Protein AF-A0AAW0TEX8-F1 (afdb_monomer)

Mean predicted aligned error: 16.88 Å

Sequence (247 aa):
MMRPDQGASFTVLRMFYIQAIRSIIQYAAPCITIAKDTNIAGLEVIQNKALRLILWTPPWTRAYPANGPSSSYVHNPPPWQEVALSTIIHKLSDAKHRLSPEALRQEATEALKAAPRQDACEFFTDGSVDMRNGKAAAAFVSNTGATRYRLQDGASILQAELVAIEGALLRGHTPAVIHTDSLAALQTLQQKQVRDNVGLVTSIWVTAQEMERREASQSASGYPATSTSAGTKRQTKKQNMHSGSLK

pLDDT: mean 71.51, std 19.72, range [27.08, 97.12]

Foldseek 3Di:
DDDPPPDDDLVRLVVCCVPPVVVVCLVCVLVLLVDDPVVVVVSVVVNVVSVCVSVVPDPPPDPDDPPDDDPPDDPPPPLPPFDADDDDDQDQPDDPVPDDPVSVVVSVVVVVVPDDDDPAWEKEWAKDADPVFQWIKIKMATPVGIDIDTDDRNDDSLRNRLVRLLVCLVPTAPPYDYDYPPPVNVVQLNDPRHDPPSVSSSSSRVSVSVRVVVVVVVVVPDDDPPDPPPDDDDDDDDD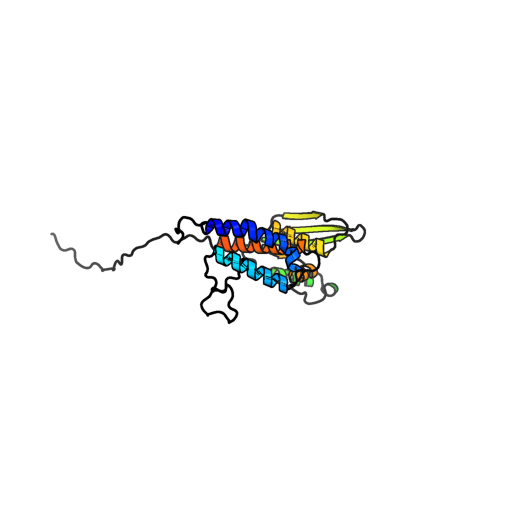DDDDDDDD

Solvent-accessible surface area (backbone atoms only — not comparable to full-atom values): 15443 Å² total; per-residue (Å²): 135,81,64,88,86,77,58,82,49,58,68,55,41,49,48,48,40,55,65,57,52,45,44,50,51,61,72,40,40,72,57,56,64,73,48,56,70,72,57,50,54,54,49,50,55,52,50,52,52,52,50,26,66,48,68,69,48,58,93,83,62,59,96,67,63,97,74,67,83,65,96,82,67,80,84,70,73,57,98,80,60,81,71,75,79,88,77,86,85,79,75,70,97,60,61,76,90,77,47,52,75,66,55,49,51,48,54,51,51,52,50,62,65,69,50,89,64,90,84,39,47,55,31,44,37,46,42,44,55,42,84,90,77,28,48,20,30,20,25,30,38,38,94,90,50,73,51,78,44,81,52,61,71,67,47,51,51,62,53,19,35,45,50,8,51,38,52,42,59,74,72,53,56,72,52,65,42,79,44,68,86,53,62,66,43,55,53,54,75,67,46,95,65,59,88,67,64,40,67,61,56,49,50,39,51,52,53,53,46,52,40,54,51,51,48,52,50,60,67,64,65,63,75,82,86,84,66,90,70,78,82,77,92,75,81,88,76,84,89,84,85,82,93,79,91,89,133

Organism: Scylla paramamosain (NCBI:txid85552)

Nearest PDB structures (foldseek):
  3qin-assembly1_A  TM=8.869E-01  e=9.360E-07  HIV-1 M:B_HXB2R
  3kle-assembly3_I  TM=8.648E-01  e=9.937E-07  Human immunodeficiency virus type 1 BH10
  6bsg-assembly1_A  TM=8.251E-01  e=6.153E-07  Human immunodeficiency virus 1
  6oun-assembly1_A  TM=8.765E-01  e=5.011E-06  Human immunodeficiency virus type 1 BH10
  6bsh-assembly1_A  TM=8.212E-01  e=2.040E-06  Human immunodeficiency virus type 1 (BRU ISOLATE)

InterPro domains:
  IPR002156 Ribonuclease H domain [PF00075] (120-191)
  IPR012337 Ribonuclease H-like superfamily [SSF53098] (115-193)
  IPR036397 Ribonuclease H superfamily [G3DSA:3.30.420.10] (111-239)

Secondary structure (DSSP, 8-state):
---GGGSPPHHHHHHHIIIIIIHHHHHTHHHHTTS-HHHHHHHHHHHHHHHHHHHT--TT--SS-SS---TT---PPPTTSPPP--------SS-TTTS-HHHHHHHHHHHHHHS--TT-EEEEEEEEEETTTTEEEEEEEETTEEEEEEPPTT--HHHHHHHHHHHHHHH--SSEEEE---HHHHHHHH-SS--SSHHHHHHHHHHHHHHHHHHHHHHH---------------------------

Radius of gyration: 27.9 Å; Cα contacts (8 Å, |Δi|>4): 209; chains: 1; bounding box: 68×38×111 Å

Structure (mmCIF, N/CA/C/O backbone):
data_AF-A0AAW0TEX8-F1
#
_entry.id   AF-A0AAW0TEX8-F1
#
loop_
_atom_site.group_PDB
_atom_site.id
_atom_site.type_symbol
_atom_site.label_atom_id
_atom_site.label_alt_id
_atom_site.label_comp_id
_a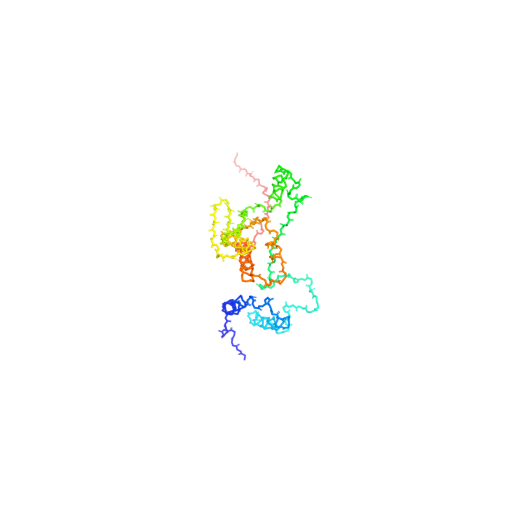tom_site.label_asym_id
_atom_site.label_entity_id
_atom_site.label_seq_id
_atom_site.pdbx_PDB_ins_code
_atom_site.Cartn_x
_atom_site.Cartn_y
_atom_site.Cartn_z
_atom_site.occupancy
_atom_site.B_iso_or_equiv
_atom_site.auth_seq_id
_atom_site.auth_comp_id
_atom_site.auth_asym_id
_atom_site.auth_atom_id
_atom_site.pdbx_PDB_model_num
ATOM 1 N N . MET A 1 1 ? -41.273 1.253 32.480 1.00 39.22 1 MET A N 1
ATOM 2 C CA . MET A 1 1 ? -39.920 1.639 32.934 1.00 39.22 1 MET A CA 1
ATOM 3 C C . MET A 1 1 ? -39.117 0.343 33.049 1.00 39.22 1 MET A C 1
ATOM 5 O O . MET A 1 1 ? -39.461 -0.474 33.891 1.00 39.22 1 MET A O 1
ATOM 9 N N . MET A 1 2 ? -38.204 0.059 32.109 1.00 38.66 2 MET A N 1
ATOM 10 C CA . MET A 1 2 ? -37.411 -1.188 32.106 1.00 38.66 2 MET A CA 1
ATOM 11 C C . MET A 1 2 ? -36.377 -1.159 33.237 1.00 38.66 2 MET A C 1
ATOM 13 O O . MET A 1 2 ? -35.818 -0.100 33.521 1.00 38.66 2 MET A O 1
ATOM 17 N N . ARG A 1 3 ? -36.138 -2.308 33.882 1.00 43.16 3 ARG A N 1
ATOM 18 C CA . ARG A 1 3 ? -35.105 -2.441 34.919 1.00 43.16 3 ARG A CA 1
ATOM 19 C C . ARG A 1 3 ? -33.713 -2.247 34.283 1.00 43.16 3 ARG A C 1
ATOM 21 O O . ARG A 1 3 ? -33.487 -2.826 33.217 1.00 43.16 3 ARG A O 1
ATOM 28 N N . PRO A 1 4 ? -32.796 -1.469 34.892 1.00 53.91 4 PRO A N 1
ATOM 29 C CA . PRO A 1 4 ? -31.435 -1.225 34.377 1.00 53.91 4 PRO A CA 1
ATOM 30 C C . PRO A 1 4 ? -30.623 -2.500 34.083 1.00 53.91 4 PRO A C 1
ATOM 32 O O . PRO A 1 4 ? -29.678 -2.490 33.303 1.00 53.91 4 PRO A O 1
ATOM 35 N N . ASP A 1 5 ? -31.025 -3.600 34.701 1.00 55.28 5 ASP A N 1
ATOM 36 C CA . ASP A 1 5 ? -30.375 -4.904 34.752 1.00 55.28 5 ASP A CA 1
ATOM 37 C C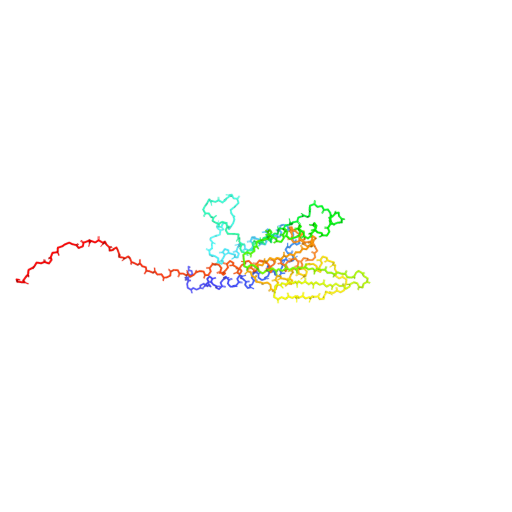 . ASP A 1 5 ? -30.892 -5.896 33.684 1.00 55.28 5 ASP A C 1
ATOM 39 O O . ASP A 1 5 ? -30.403 -7.019 33.597 1.00 55.28 5 ASP A O 1
ATOM 43 N N . GLN A 1 6 ? -31.837 -5.485 32.826 1.00 56.91 6 GLN A N 1
ATOM 44 C CA . GLN A 1 6 ? -32.386 -6.318 31.736 1.00 56.91 6 GLN A CA 1
ATOM 45 C C . GLN A 1 6 ? -31.912 -5.916 30.325 1.00 56.91 6 GLN A C 1
ATOM 47 O O . GLN A 1 6 ? -32.391 -6.465 29.332 1.00 56.91 6 GLN A O 1
ATOM 52 N N . GLY A 1 7 ? -30.981 -4.965 30.211 1.00 65.56 7 GLY A N 1
ATOM 53 C CA . GLY A 1 7 ? -30.422 -4.515 28.933 1.00 65.56 7 GLY A CA 1
ATOM 54 C C . GLY A 1 7 ? -29.112 -5.213 28.560 1.00 65.56 7 GLY A C 1
ATOM 55 O O . GLY A 1 7 ? -28.340 -5.624 29.425 1.00 65.56 7 GLY A O 1
ATOM 56 N N . ALA A 1 8 ? -28.821 -5.300 27.259 1.00 71.81 8 ALA A N 1
ATOM 57 C CA . ALA A 1 8 ? -27.489 -5.680 26.795 1.00 71.81 8 ALA A CA 1
ATOM 58 C C . ALA A 1 8 ? -26.456 -4.676 27.330 1.00 71.81 8 ALA A C 1
ATOM 60 O O . ALA A 1 8 ? -26.620 -3.463 27.172 1.00 71.81 8 ALA A O 1
ATOM 61 N N . SER A 1 9 ? -25.394 -5.177 27.967 1.00 76.38 9 SER A N 1
ATOM 62 C CA . SER A 1 9 ? -24.336 -4.316 28.494 1.00 76.38 9 SER A CA 1
ATOM 63 C C . SER A 1 9 ? -23.652 -3.542 27.365 1.00 76.38 9 SER A C 1
ATOM 65 O O . SER A 1 9 ? -23.627 -3.981 26.210 1.00 76.38 9 SER A O 1
ATOM 67 N N . PHE A 1 10 ? -23.042 -2.404 27.702 1.00 71.50 10 PHE A N 1
ATOM 68 C CA . PHE A 1 10 ? -22.240 -1.619 26.760 1.00 71.50 10 PHE A CA 1
ATOM 69 C C . PHE A 1 10 ? -21.229 -2.489 25.996 1.00 71.50 10 PHE A C 1
ATOM 71 O O . PHE A 1 10 ? -21.081 -2.361 24.783 1.00 71.50 10 PHE A O 1
ATOM 78 N N . THR A 1 11 ? -20.585 -3.429 26.693 1.00 68.38 11 THR A N 1
ATOM 79 C CA . THR A 1 11 ? -19.638 -4.385 26.110 1.00 68.38 11 THR A CA 1
ATOM 80 C C . THR A 1 11 ? -20.285 -5.242 25.024 1.00 68.38 11 THR A C 1
ATOM 82 O O . THR A 1 11 ? -19.710 -5.390 23.948 1.00 68.38 11 THR A O 1
ATOM 85 N N . VAL A 1 12 ? -21.493 -5.761 25.265 1.00 75.25 12 VAL A N 1
ATOM 86 C CA . VAL A 1 12 ? -22.230 -6.590 24.298 1.00 75.25 12 VAL A CA 1
ATOM 87 C C . VAL A 1 12 ? -22.673 -5.763 23.092 1.00 75.25 12 VAL A C 1
ATOM 89 O O . VAL A 1 12 ? -22.480 -6.188 21.955 1.00 75.25 12 VAL A O 1
ATOM 92 N N . LEU A 1 13 ? -23.195 -4.554 23.313 1.00 71.81 13 LEU A N 1
ATOM 93 C CA . LEU A 1 13 ? -23.613 -3.652 22.234 1.00 71.81 13 LEU A CA 1
ATOM 94 C C . LEU A 1 13 ? -22.428 -3.202 21.369 1.00 71.81 13 LEU A C 1
ATOM 96 O O . LEU A 1 13 ? -22.512 -3.201 20.141 1.00 71.81 13 LEU A O 1
ATOM 100 N N . ARG A 1 14 ? -21.294 -2.877 21.997 1.00 71.50 14 ARG A N 1
ATOM 101 C CA . ARG A 1 14 ? -20.048 -2.534 21.304 1.00 71.50 14 ARG A CA 1
ATOM 102 C C . ARG A 1 14 ? -19.508 -3.721 20.510 1.00 71.50 14 ARG A C 1
ATOM 104 O O . ARG A 1 14 ? -19.092 -3.538 19.369 1.00 71.50 14 ARG A O 1
ATOM 111 N N . MET A 1 15 ? -19.536 -4.924 21.084 1.00 73.88 15 MET A N 1
ATOM 112 C CA . MET A 1 15 ? -19.134 -6.145 20.385 1.00 73.88 15 MET A CA 1
ATOM 113 C C . MET A 1 15 ? -20.018 -6.380 19.158 1.00 73.88 15 MET A C 1
ATOM 115 O O . MET A 1 15 ? -19.494 -6.590 18.069 1.00 73.88 15 MET A O 1
ATOM 119 N N . PHE A 1 16 ? -21.339 -6.263 19.306 1.00 75.75 16 PHE A N 1
ATOM 120 C CA . PHE A 1 16 ? -22.283 -6.431 18.204 1.00 75.75 16 PHE A CA 1
ATOM 121 C C . PHE A 1 16 ? -22.063 -5.397 17.093 1.00 75.75 16 PHE A C 1
ATOM 123 O O . PHE A 1 16 ? -22.054 -5.740 15.916 1.00 75.75 16 PHE A O 1
ATOM 130 N N . TYR A 1 17 ? -21.800 -4.139 17.444 1.00 76.06 17 TYR A N 1
ATOM 131 C CA . TYR A 1 17 ? -21.475 -3.108 16.460 1.00 76.06 17 TYR A CA 1
ATOM 132 C C . TYR A 1 17 ? -20.209 -3.418 15.672 1.00 76.06 17 TYR A C 1
ATOM 134 O O . TYR A 1 17 ? -20.214 -3.337 14.447 1.00 76.06 17 TYR A O 1
ATOM 142 N N . ILE A 1 18 ? -19.128 -3.781 16.367 1.00 69.31 18 ILE A N 1
ATOM 143 C CA . ILE A 1 18 ? -17.850 -4.092 15.724 1.00 69.31 18 ILE A CA 1
ATOM 144 C C . ILE A 1 18 ? -17.992 -5.335 14.836 1.00 69.31 18 ILE A C 1
ATOM 146 O O . ILE A 1 18 ? -17.487 -5.342 13.719 1.00 69.31 18 ILE A O 1
ATOM 150 N N . GLN A 1 19 ? -18.701 -6.362 15.304 1.00 75.38 19 GLN A N 1
ATOM 151 C CA . GLN A 1 19 ? -18.777 -7.645 14.606 1.00 75.38 19 GLN A CA 1
ATOM 152 C C . GLN A 1 19 ? -19.823 -7.690 13.493 1.00 75.38 19 GLN A C 1
ATOM 154 O O . GLN A 1 19 ? -19.593 -8.360 12.493 1.00 75.38 19 GLN A O 1
ATOM 159 N N . ALA A 1 20 ? -20.958 -7.004 13.634 1.00 76.25 20 ALA A N 1
ATOM 160 C CA . ALA A 1 20 ? -22.058 -7.086 12.673 1.00 76.25 20 ALA A CA 1
ATOM 161 C C . ALA A 1 20 ? -22.165 -5.841 11.791 1.00 76.25 20 ALA A C 1
ATOM 163 O O . ALA A 1 20 ? -22.341 -5.952 10.587 1.00 76.25 20 ALA A O 1
ATOM 164 N N . ILE A 1 21 ? -22.066 -4.641 12.366 1.00 74.19 21 ILE A N 1
ATOM 165 C CA . ILE A 1 21 ? -22.317 -3.403 11.614 1.00 74.19 21 ILE A CA 1
ATOM 166 C C . ILE A 1 21 ? -21.036 -2.940 10.920 1.00 74.19 21 ILE A C 1
ATOM 168 O O . ILE A 1 21 ? -21.026 -2.693 9.716 1.00 74.19 21 ILE A O 1
ATOM 172 N N . ARG A 1 22 ? -19.930 -2.865 11.664 1.00 74.00 22 ARG A N 1
ATOM 173 C CA . ARG A 1 22 ? -18.639 -2.417 11.140 1.00 74.00 22 ARG A CA 1
ATOM 174 C C . ARG A 1 22 ? -18.071 -3.387 10.107 1.00 74.00 22 ARG A C 1
ATOM 176 O O . ARG A 1 22 ? -17.558 -2.915 9.100 1.00 74.00 22 ARG A O 1
ATOM 183 N N . SER A 1 23 ? -18.190 -4.696 10.320 1.00 74.31 23 SER A N 1
ATOM 184 C CA . SER A 1 23 ? -17.736 -5.703 9.352 1.00 74.31 23 SER A CA 1
ATOM 185 C C . SER A 1 23 ? -18.461 -5.575 8.009 1.00 74.31 23 SER A C 1
ATOM 187 O O . SER A 1 23 ? -17.813 -5.624 6.970 1.00 74.31 23 SER A O 1
ATOM 189 N N . ILE A 1 24 ? -19.774 -5.311 8.015 1.00 77.94 24 ILE A N 1
ATOM 190 C CA . ILE A 1 24 ? -20.562 -5.062 6.798 1.00 77.94 24 ILE A CA 1
ATOM 191 C C . ILE A 1 24 ? -20.110 -3.771 6.111 1.00 77.94 24 ILE A C 1
ATOM 193 O O . ILE A 1 24 ? -19.957 -3.752 4.894 1.00 77.94 24 ILE A O 1
ATOM 197 N N . ILE A 1 25 ? -19.862 -2.701 6.870 1.00 74.19 25 ILE A N 1
ATOM 198 C CA . ILE A 1 25 ? -19.369 -1.430 6.314 1.00 74.19 25 ILE A CA 1
ATOM 199 C C . ILE A 1 25 ? -17.976 -1.607 5.700 1.00 74.19 25 ILE A C 1
ATOM 201 O O . ILE A 1 25 ? -17.725 -1.109 4.610 1.00 74.19 25 ILE A O 1
ATOM 205 N N . GLN A 1 26 ? -17.086 -2.335 6.377 1.00 69.69 26 GLN A N 1
ATOM 206 C CA . GLN A 1 26 ? -15.741 -2.634 5.883 1.00 69.69 26 GLN A CA 1
ATOM 207 C C . GLN A 1 26 ? -15.784 -3.532 4.645 1.00 69.69 26 GLN A C 1
ATOM 209 O O . GLN A 1 26 ? -15.081 -3.263 3.677 1.00 69.69 26 GLN A O 1
ATOM 214 N N . TYR A 1 27 ? -16.654 -4.543 4.632 1.00 74.81 27 TYR A N 1
ATOM 215 C CA . TYR A 1 27 ? -16.894 -5.377 3.455 1.00 74.81 27 TYR A CA 1
ATOM 216 C C . TYR A 1 27 ? -17.428 -4.553 2.275 1.00 74.81 27 TYR A C 1
ATOM 218 O O . TYR A 1 27 ? -17.013 -4.744 1.136 1.00 74.81 27 TYR A O 1
ATOM 226 N N . ALA A 1 28 ? -18.310 -3.592 2.552 1.00 74.38 28 ALA A N 1
ATOM 227 C CA . ALA A 1 28 ? -18.881 -2.697 1.556 1.00 74.38 28 ALA A CA 1
ATOM 228 C C . ALA A 1 28 ? -17.975 -1.505 1.198 1.00 74.38 28 ALA A C 1
ATOM 230 O O . ALA A 1 28 ? -18.377 -0.692 0.366 1.00 74.38 28 ALA A O 1
ATOM 231 N N . ALA A 1 29 ? -16.776 -1.377 1.779 1.00 73.06 29 ALA A N 1
ATOM 232 C CA . ALA A 1 29 ? -15.899 -0.226 1.556 1.00 73.06 29 ALA A CA 1
ATOM 233 C C . ALA A 1 29 ? -15.625 0.052 0.060 1.00 73.06 29 ALA A C 1
ATOM 235 O O . ALA A 1 29 ? -15.809 1.199 -0.350 1.00 73.06 29 ALA A O 1
ATOM 236 N N . PRO A 1 30 ? -15.345 -0.953 -0.800 1.00 70.94 30 PRO A N 1
ATOM 237 C CA . PRO A 1 30 ? -15.174 -0.725 -2.240 1.00 70.94 30 PRO A CA 1
ATOM 238 C C . PRO A 1 30 ? -16.442 -0.235 -2.956 1.00 70.94 30 PRO A C 1
ATOM 240 O O . PRO A 1 30 ? -16.368 0.350 -4.032 1.00 70.94 30 PRO A O 1
ATOM 243 N N . CYS A 1 31 ? -17.625 -0.497 -2.395 1.00 71.38 31 CYS A N 1
ATOM 244 C CA . CYS A 1 31 ? -18.895 -0.002 -2.926 1.00 71.38 31 CYS A CA 1
ATOM 245 C C . CYS A 1 31 ? -19.205 1.415 -2.426 1.00 71.38 31 CYS A C 1
ATOM 247 O O . CYS A 1 31 ? -19.861 2.180 -3.129 1.00 71.38 31 CYS A O 1
ATOM 249 N N . ILE A 1 32 ? -18.735 1.777 -1.229 1.00 73.81 32 ILE A N 1
ATOM 250 C CA . ILE A 1 32 ? -18.880 3.125 -0.666 1.00 73.81 32 ILE A CA 1
ATOM 251 C C . ILE A 1 32 ? -18.044 4.127 -1.468 1.00 73.81 32 ILE A C 1
ATOM 253 O O . ILE A 1 32 ? -18.522 5.227 -1.732 1.00 73.81 32 ILE A O 1
ATOM 257 N N . THR A 1 33 ? -16.852 3.742 -1.933 1.00 62.62 33 THR A N 1
ATOM 258 C CA . THR A 1 33 ? -15.979 4.625 -2.732 1.00 62.62 33 THR A CA 1
ATOM 259 C C . THR A 1 33 ? -16.582 5.030 -4.079 1.00 62.62 33 THR A C 1
ATOM 261 O O . THR A 1 33 ? -16.238 6.085 -4.608 1.00 62.62 33 THR A O 1
ATOM 264 N N . ILE A 1 34 ? -17.495 4.224 -4.629 1.00 72.06 34 ILE A N 1
ATOM 265 C CA . ILE A 1 34 ? -18.221 4.512 -5.877 1.00 72.06 34 ILE A CA 1
ATOM 266 C C . ILE A 1 34 ? -19.653 5.015 -5.634 1.00 72.06 34 ILE A C 1
ATOM 268 O O . ILE A 1 34 ? -20.390 5.287 -6.585 1.00 72.06 34 ILE A O 1
ATOM 272 N N . ALA A 1 35 ? -20.082 5.108 -4.373 1.00 74.81 35 ALA A N 1
ATOM 273 C CA . ALA A 1 35 ? -21.431 5.524 -4.030 1.00 74.81 35 ALA A CA 1
ATOM 274 C C . ALA A 1 35 ? -21.620 7.031 -4.254 1.00 74.81 35 ALA A C 1
ATOM 276 O O . ALA A 1 35 ? -20.716 7.838 -4.062 1.00 74.81 35 ALA A O 1
ATOM 277 N N . LYS A 1 36 ? -22.842 7.426 -4.628 1.00 79.62 36 LYS A N 1
ATOM 278 C CA . LYS A 1 36 ? -23.228 8.841 -4.696 1.00 79.62 36 LYS A CA 1
ATOM 279 C C . LYS A 1 36 ? -23.250 9.451 -3.293 1.00 79.62 36 LYS A C 1
ATOM 281 O O . LYS A 1 36 ? -23.708 8.795 -2.357 1.00 79.62 36 LYS A O 1
ATOM 286 N N . ASP A 1 37 ? -22.899 10.730 -3.182 1.00 72.69 37 ASP A N 1
ATOM 287 C CA . ASP A 1 37 ? -22.870 11.474 -1.911 1.00 72.69 37 ASP A CA 1
ATOM 288 C C . ASP A 1 37 ? -24.187 11.378 -1.121 1.00 72.69 37 ASP A C 1
ATOM 290 O O . ASP A 1 37 ? -24.186 11.283 0.104 1.00 72.69 37 ASP A O 1
ATOM 294 N N . THR A 1 38 ? -25.329 11.313 -1.813 1.00 74.69 38 THR A N 1
ATOM 295 C CA . THR A 1 38 ? -26.650 11.129 -1.188 1.00 74.69 38 THR A CA 1
ATOM 296 C C . THR A 1 38 ? -26.774 9.802 -0.439 1.00 74.69 38 THR A C 1
ATOM 298 O O . THR A 1 38 ? -27.387 9.742 0.626 1.00 74.69 38 THR A O 1
ATOM 301 N N . ASN A 1 39 ? -26.185 8.733 -0.976 1.00 74.62 39 ASN A N 1
ATOM 302 C CA . ASN A 1 39 ? -26.205 7.412 -0.354 1.00 74.62 39 ASN A CA 1
ATOM 303 C C . ASN A 1 39 ? -25.234 7.358 0.827 1.00 74.62 39 ASN A C 1
ATOM 305 O O . ASN A 1 39 ? -25.564 6.759 1.848 1.00 74.62 39 ASN A O 1
ATOM 309 N N . ILE A 1 40 ? -24.083 8.027 0.712 1.00 72.88 40 ILE A N 1
ATOM 310 C CA . ILE A 1 40 ? -23.107 8.165 1.801 1.00 72.88 40 ILE A CA 1
ATOM 311 C C . ILE A 1 40 ? -23.740 8.916 2.980 1.00 72.88 40 ILE A C 1
ATOM 313 O O . ILE A 1 40 ? -23.697 8.426 4.107 1.00 72.88 40 ILE A O 1
ATOM 317 N N . ALA A 1 41 ? -24.425 10.032 2.717 1.00 71.50 41 ALA A N 1
ATOM 318 C CA . ALA A 1 41 ? -25.144 10.788 3.742 1.00 71.50 41 ALA A CA 1
ATOM 319 C C . ALA A 1 41 ? -26.236 9.946 4.431 1.00 71.50 41 ALA A C 1
ATOM 321 O O . ALA A 1 41 ? -26.392 9.988 5.652 1.00 71.50 41 ALA A O 1
ATOM 322 N N . GLY A 1 42 ? -26.974 9.131 3.669 1.00 75.00 42 GLY A N 1
ATOM 323 C CA . GLY A 1 42 ? -27.946 8.189 4.232 1.00 75.00 42 GLY A CA 1
ATOM 324 C C . GLY A 1 42 ? -27.296 7.133 5.133 1.00 75.00 42 GLY A C 1
ATOM 325 O O . GLY A 1 42 ? -27.797 6.847 6.225 1.00 75.00 42 GLY A O 1
ATOM 326 N N . LEU A 1 43 ? -26.151 6.593 4.709 1.00 77.38 43 LEU A N 1
ATOM 327 C CA . LEU A 1 43 ? -25.375 5.621 5.477 1.00 77.38 43 LEU A CA 1
ATOM 328 C C . LEU A 1 43 ? -24.877 6.225 6.798 1.00 77.38 43 LEU A C 1
ATOM 330 O O . LEU A 1 43 ? -24.992 5.595 7.849 1.00 77.38 43 LEU A O 1
ATOM 334 N N . GLU A 1 44 ? -24.394 7.465 6.761 1.00 76.06 44 GLU A N 1
ATOM 335 C CA . GLU A 1 44 ? -23.917 8.203 7.929 1.00 76.06 44 GLU A CA 1
ATOM 336 C C . GLU A 1 44 ? -25.032 8.426 8.963 1.00 76.06 44 GLU A C 1
ATOM 338 O O . GLU A 1 44 ? -24.816 8.259 10.167 1.00 76.06 44 GLU A O 1
ATOM 343 N N . VAL A 1 45 ? -26.256 8.741 8.523 1.00 76.81 45 VAL A N 1
ATOM 344 C CA . VAL A 1 45 ? -27.418 8.867 9.420 1.00 76.81 45 VAL A CA 1
ATOM 345 C C . VAL A 1 45 ? -27.705 7.545 10.139 1.00 76.81 45 VAL A C 1
ATOM 347 O O . VAL A 1 45 ? -27.939 7.536 11.352 1.00 76.81 45 VAL A O 1
ATOM 350 N N . ILE A 1 46 ? -27.660 6.424 9.416 1.00 78.62 46 ILE A N 1
ATOM 351 C CA . ILE A 1 46 ? -27.906 5.088 9.975 1.00 78.62 46 ILE A CA 1
ATOM 352 C C . ILE A 1 46 ? -26.795 4.700 10.959 1.00 78.62 46 ILE A C 1
ATOM 354 O O . ILE A 1 46 ? -27.092 4.256 12.072 1.00 78.62 46 ILE A O 1
ATOM 358 N N . GLN A 1 47 ? -25.530 4.919 10.593 1.00 75.50 47 GLN A N 1
ATOM 359 C CA . GLN A 1 47 ? -24.376 4.646 11.453 1.00 75.50 47 GLN A CA 1
ATOM 360 C C . GLN A 1 47 ? -24.422 5.473 12.736 1.00 75.50 47 GLN A C 1
ATOM 362 O O . GLN A 1 47 ? -24.300 4.920 13.826 1.00 75.50 47 GLN A O 1
ATOM 367 N N . ASN A 1 48 ? -24.683 6.777 12.630 1.00 73.25 48 ASN A N 1
ATOM 368 C CA . ASN A 1 48 ? -24.808 7.655 13.789 1.00 73.25 48 ASN A CA 1
ATOM 369 C C . ASN A 1 48 ? -25.962 7.232 14.701 1.00 73.25 48 ASN A C 1
ATOM 371 O O . ASN A 1 48 ? -25.833 7.291 15.923 1.00 73.25 48 ASN A O 1
ATOM 375 N N . LYS A 1 49 ? -27.082 6.766 14.138 1.00 77.81 49 LYS A N 1
ATOM 376 C CA . LYS A 1 49 ? -28.195 6.230 14.929 1.00 77.81 49 LYS A CA 1
ATOM 377 C C . LYS A 1 49 ? -27.789 4.963 15.685 1.00 77.81 49 LYS A C 1
ATOM 379 O O . LYS A 1 49 ? -28.079 4.859 16.875 1.00 77.81 49 LYS A O 1
ATOM 384 N N . ALA A 1 50 ? -27.091 4.036 15.028 1.00 74.25 50 ALA A N 1
ATOM 385 C CA . ALA A 1 50 ? -26.570 2.832 15.671 1.00 74.25 50 ALA A CA 1
ATOM 386 C C . ALA A 1 50 ? -25.567 3.177 16.782 1.00 74.25 50 ALA A C 1
ATOM 388 O O . ALA A 1 50 ? -25.686 2.675 17.898 1.00 74.25 50 ALA A O 1
ATOM 389 N N . LEU A 1 51 ? -24.637 4.097 16.514 1.00 70.94 51 LEU A N 1
ATOM 390 C CA . LEU A 1 51 ? -23.638 4.532 17.486 1.00 70.94 51 LEU A CA 1
ATOM 391 C C . LEU A 1 51 ? -24.277 5.156 18.727 1.00 70.94 51 LEU A C 1
ATOM 393 O O . LEU A 1 51 ? -23.857 4.872 19.846 1.00 70.94 51 LEU A O 1
ATOM 397 N N . ARG A 1 52 ? -25.325 5.966 18.540 1.00 73.12 52 ARG A N 1
ATOM 398 C CA . ARG A 1 52 ? -26.057 6.572 19.657 1.00 73.12 52 ARG A CA 1
ATOM 399 C C . ARG A 1 52 ? -26.727 5.538 20.543 1.00 73.12 52 ARG A C 1
ATOM 401 O O . ARG A 1 52 ? -26.648 5.653 21.761 1.00 73.12 52 ARG A O 1
ATOM 408 N N . LEU A 1 53 ? -27.324 4.509 19.942 1.00 72.62 53 LEU A N 1
ATOM 409 C CA . LEU A 1 53 ? -27.912 3.396 20.689 1.00 72.62 53 LEU A CA 1
ATOM 410 C C . LEU A 1 53 ? -26.862 2.668 21.537 1.00 72.62 53 LEU A C 1
ATOM 412 O O . LEU A 1 53 ? -27.130 2.328 22.683 1.00 72.62 53 LEU A O 1
ATOM 416 N N . ILE A 1 54 ? -25.653 2.474 21.007 1.00 69.06 54 I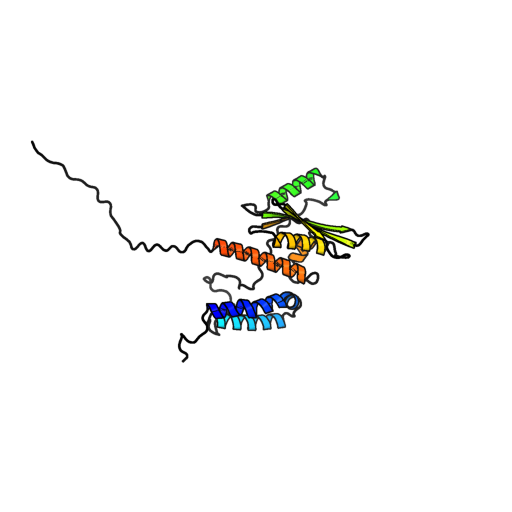LE A N 1
ATOM 417 C CA . ILE A 1 54 ? -24.567 1.787 21.722 1.00 69.06 54 ILE A CA 1
ATOM 418 C C . ILE A 1 54 ? -24.005 2.648 22.849 1.00 69.06 54 ILE A C 1
ATOM 420 O O . ILE A 1 54 ? -23.761 2.147 23.942 1.00 69.06 54 ILE A O 1
ATOM 424 N N . LEU A 1 55 ? -23.806 3.941 22.590 1.00 72.25 55 LEU A N 1
ATOM 425 C CA . LEU A 1 55 ? -23.283 4.897 23.567 1.00 72.25 55 LEU A CA 1
ATOM 426 C C . LEU A 1 55 ? -24.348 5.379 24.562 1.00 72.25 55 LEU A C 1
ATOM 428 O O . LEU A 1 55 ? -24.029 6.193 25.425 1.00 72.25 55 LEU A O 1
ATOM 432 N N . TRP A 1 56 ? -25.603 4.937 24.417 1.00 70.56 56 TRP A N 1
ATOM 433 C CA . TRP A 1 56 ? -26.751 5.456 25.166 1.00 70.56 56 TRP A CA 1
ATOM 434 C C . TRP A 1 56 ? -26.859 6.989 25.097 1.00 70.56 56 TRP A C 1
ATOM 436 O O . TRP A 1 56 ? -27.336 7.644 26.025 1.00 70.56 56 TRP A O 1
ATOM 446 N N . THR A 1 57 ? -26.406 7.586 23.992 1.00 72.31 57 THR A N 1
ATOM 447 C CA . THR A 1 57 ? -26.446 9.038 23.839 1.00 72.31 57 THR A CA 1
ATOM 448 C C . THR A 1 57 ? -27.838 9.483 23.395 1.00 72.31 57 THR A C 1
ATOM 450 O O . THR A 1 57 ? -28.447 8.854 22.521 1.00 72.31 57 THR A O 1
ATOM 453 N N . PRO A 1 58 ? -28.376 10.562 23.991 1.00 70.94 58 PRO A N 1
ATOM 454 C CA . PRO A 1 58 ? -29.702 11.043 23.651 1.00 70.94 58 PRO A CA 1
ATOM 455 C C . PRO A 1 58 ? -29.889 11.365 22.156 1.00 70.94 58 PRO A C 1
ATOM 457 O O . PRO A 1 58 ? -28.946 11.769 21.471 1.00 70.94 58 PRO A O 1
ATOM 460 N N . PRO A 1 59 ? -31.125 11.281 21.626 1.00 57.03 59 PRO A N 1
ATOM 461 C CA . PRO A 1 59 ? -31.416 11.544 20.213 1.00 57.03 59 PRO A CA 1
ATOM 462 C C . PRO A 1 59 ? -31.049 12.959 19.744 1.00 57.03 59 PRO A C 1
ATOM 464 O O . PRO A 1 59 ? -30.794 13.167 18.559 1.00 57.03 59 PRO A O 1
ATOM 467 N N . TRP A 1 60 ? -31.013 13.929 20.659 1.00 59.09 60 TRP A N 1
ATOM 468 C CA . TRP A 1 60 ? -30.626 15.315 20.382 1.00 59.09 60 TRP A CA 1
ATOM 469 C C . TRP A 1 60 ? -29.109 15.540 20.408 1.00 59.09 60 TRP A C 1
ATOM 471 O O . TRP A 1 60 ? -28.641 16.594 19.978 1.00 59.09 60 TRP A O 1
ATOM 481 N N . THR A 1 61 ? -28.323 14.564 20.869 1.00 54.16 61 THR A N 1
ATOM 482 C CA . THR A 1 61 ? -26.863 14.635 20.855 1.00 54.16 61 THR A CA 1
ATOM 483 C C . THR A 1 61 ? -26.382 14.442 19.423 1.00 54.16 61 THR A C 1
ATOM 485 O O . THR A 1 61 ? -26.267 13.330 18.907 1.00 54.16 61 THR A O 1
ATOM 488 N N . ARG A 1 62 ? -26.139 15.551 18.729 1.00 48.84 62 ARG A N 1
ATOM 489 C CA . ARG A 1 62 ? -25.467 15.545 17.432 1.00 48.84 62 ARG A CA 1
ATOM 490 C C . ARG A 1 62 ? -24.023 15.093 17.665 1.00 48.84 62 ARG A C 1
ATOM 492 O O . ARG A 1 62 ? -23.238 15.846 18.223 1.00 48.84 62 ARG A O 1
ATOM 499 N N . ALA A 1 63 ? -23.680 13.879 17.229 1.00 48.16 63 ALA A N 1
ATOM 500 C CA . ALA A 1 63 ? -22.286 13.416 17.188 1.00 48.16 63 ALA A CA 1
ATOM 501 C C . ALA A 1 63 ? -21.392 14.348 16.333 1.00 48.16 63 ALA A C 1
ATOM 503 O O . ALA A 1 63 ? -20.186 14.368 16.526 1.00 48.16 63 ALA A O 1
ATOM 504 N N . TYR A 1 64 ? -22.005 15.175 15.472 1.00 40.53 64 TYR A N 1
ATOM 505 C CA . TYR A 1 64 ? -21.416 16.365 14.854 1.00 40.53 64 TYR A CA 1
ATOM 506 C C . TYR A 1 64 ? -22.408 17.541 14.888 1.00 40.53 64 TYR A C 1
ATOM 508 O O . TYR A 1 64 ? -23.518 17.390 14.367 1.00 40.53 64 TYR A O 1
ATOM 516 N N . PRO A 1 65 ? -22.078 18.708 15.474 1.00 41.66 65 PRO A N 1
ATOM 517 C CA . PRO A 1 65 ? -22.930 19.892 15.410 1.00 41.66 65 PRO A CA 1
ATOM 518 C C . PRO A 1 65 ? -22.826 20.577 14.037 1.00 41.66 65 PRO A C 1
ATOM 520 O O . PRO A 1 65 ? -21.734 20.848 13.556 1.00 41.66 65 PRO A O 1
ATOM 523 N N . ALA A 1 66 ? -23.966 20.942 13.435 1.00 43.03 66 ALA A N 1
ATOM 524 C CA . ALA A 1 66 ? -24.002 21.779 12.225 1.00 43.03 66 ALA A CA 1
ATOM 525 C C . ALA A 1 66 ? -23.593 23.249 12.475 1.00 43.03 66 ALA A C 1
ATOM 527 O O . ALA A 1 66 ? -23.507 24.016 11.528 1.00 43.03 66 ALA A O 1
ATOM 528 N N . ASN A 1 67 ? -23.332 23.636 13.730 1.00 41.19 67 ASN A N 1
ATOM 529 C CA . ASN A 1 67 ? -23.006 25.004 14.136 1.00 41.19 67 ASN A CA 1
ATOM 530 C C . ASN A 1 67 ? -21.757 25.024 15.034 1.00 41.19 67 ASN A C 1
ATOM 532 O O . ASN A 1 67 ? -21.868 25.390 16.196 1.00 41.19 67 ASN A O 1
ATOM 536 N N . GLY A 1 68 ? -20.599 24.607 14.510 1.00 41.72 68 GLY A N 1
ATOM 537 C CA . GLY A 1 68 ? -19.276 24.816 15.128 1.00 41.72 68 GLY A CA 1
ATOM 538 C C . GLY A 1 68 ? -19.020 24.130 16.492 1.00 41.72 68 GLY A C 1
ATOM 539 O O . GLY A 1 68 ? -19.945 23.843 17.251 1.00 41.72 68 GLY A O 1
ATOM 540 N N . PRO A 1 69 ? -17.761 23.812 16.837 1.00 40.28 69 PRO A N 1
ATOM 541 C CA . PRO A 1 69 ? -17.444 23.151 18.101 1.00 40.28 69 PRO A CA 1
ATOM 542 C C . PRO A 1 69 ? -17.400 24.138 19.279 1.00 40.28 69 PRO A C 1
ATOM 544 O O . PRO A 1 69 ? -16.813 25.216 19.193 1.00 40.28 69 PRO A O 1
ATOM 547 N N . SER A 1 70 ? -17.967 23.740 20.423 1.00 43.41 70 SER A N 1
ATOM 548 C CA . SER A 1 70 ? -17.636 24.348 21.714 1.00 43.41 70 SER A CA 1
ATOM 549 C C . SER A 1 70 ? -16.181 24.021 22.062 1.00 43.41 70 SER A C 1
ATOM 551 O O . SER A 1 70 ? -15.805 22.849 22.039 1.00 43.41 70 SER A O 1
ATOM 553 N N . SER A 1 71 ? -15.410 25.045 22.434 1.00 45.00 71 SER A N 1
ATOM 554 C CA . SER A 1 71 ? -13.957 25.064 22.704 1.00 45.00 71 SER A CA 1
ATOM 555 C C . SER A 1 71 ? -13.382 23.928 23.586 1.00 45.00 71 SER A C 1
ATOM 557 O O . SER A 1 71 ? -12.177 23.708 23.603 1.00 45.00 71 SER A O 1
ATOM 559 N N . SER A 1 72 ? -14.213 23.173 24.309 1.00 41.53 72 SER A N 1
ATOM 560 C CA . SER A 1 72 ? -13.788 22.116 25.239 1.00 41.53 72 SER A CA 1
ATOM 561 C C . SER A 1 72 ? -13.941 20.675 24.730 1.00 41.53 72 SER A C 1
ATOM 563 O O . SER A 1 72 ? -13.538 19.751 25.437 1.00 41.53 72 SER A O 1
ATOM 565 N N . TYR A 1 73 ? -14.505 20.440 23.540 1.00 37.09 73 TYR A N 1
ATOM 566 C CA . TYR A 1 73 ? -14.577 19.088 22.974 1.00 37.09 73 TYR A CA 1
ATOM 567 C C . TYR A 1 73 ? -13.270 18.747 22.254 1.00 37.09 73 TYR A C 1
ATOM 569 O O . TYR A 1 73 ? -12.970 19.296 21.195 1.00 37.09 73 TYR A O 1
ATOM 577 N N . VAL A 1 74 ? -12.503 17.810 22.815 1.00 40.66 74 VAL A N 1
ATOM 578 C CA . VAL A 1 74 ? -11.385 17.177 22.106 1.00 40.66 74 VAL A CA 1
ATOM 579 C C . VAL A 1 74 ? -11.977 16.438 20.907 1.00 40.66 74 VAL A C 1
ATOM 581 O O . VAL A 1 74 ? -12.717 15.465 21.072 1.00 40.66 74 VAL A O 1
ATOM 584 N N . HIS A 1 75 ? -11.695 16.935 19.702 1.00 45.69 75 HIS A N 1
ATOM 585 C CA . HIS A 1 75 ? -12.047 16.289 18.443 1.00 45.69 75 HIS A CA 1
ATOM 586 C C . HIS A 1 75 ? -11.256 14.987 18.301 1.00 45.69 75 HIS A C 1
ATOM 588 O O . HIS A 1 75 ? -10.255 14.929 17.593 1.00 45.69 75 HIS A O 1
ATOM 594 N N . ASN A 1 76 ? -11.707 13.926 18.963 1.00 43.44 76 ASN A N 1
ATOM 595 C CA . ASN A 1 76 ? -11.315 12.594 18.548 1.00 43.44 76 ASN A CA 1
ATOM 596 C C . ASN A 1 76 ? -12.079 12.304 17.252 1.00 43.44 76 ASN A C 1
ATOM 598 O O . ASN A 1 76 ? -13.316 12.310 17.284 1.00 43.44 76 ASN A O 1
ATOM 602 N N . PRO A 1 77 ? -11.390 12.098 16.115 1.00 49.81 77 PRO A N 1
ATOM 603 C CA . PRO A 1 77 ? -12.067 11.697 14.896 1.00 49.81 77 PRO A CA 1
ATOM 604 C C . PRO A 1 77 ? -12.850 10.412 15.195 1.00 49.81 77 PRO A C 1
ATOM 606 O O . PRO A 1 77 ? -12.367 9.551 15.944 1.00 49.81 77 PRO A O 1
ATOM 609 N N . PRO A 1 78 ? -14.087 10.276 14.693 1.00 52.88 78 PRO A N 1
ATOM 610 C CA . PRO A 1 78 ? -14.854 9.077 14.921 1.00 52.88 78 PRO A CA 1
ATOM 611 C C . PRO A 1 78 ? -14.064 7.853 14.436 1.00 52.88 78 PRO A C 1
ATOM 613 O O . PRO A 1 78 ? -13.302 7.941 13.477 1.00 52.88 78 PRO A O 1
ATOM 616 N N . PRO A 1 79 ? -14.251 6.676 15.050 1.00 46.06 79 PRO A N 1
ATOM 617 C CA . PRO A 1 79 ? -13.442 5.486 14.775 1.00 46.06 79 PRO A CA 1
ATOM 618 C C . PRO A 1 79 ? -13.555 4.932 13.341 1.00 46.06 79 PRO A C 1
ATOM 620 O O . PRO A 1 79 ? -12.883 3.947 13.026 1.00 46.06 79 PRO A O 1
ATOM 623 N N . TRP A 1 80 ? -14.414 5.517 12.502 1.00 49.97 80 TRP A N 1
ATOM 624 C CA . TRP A 1 80 ? -14.574 5.233 11.073 1.00 49.97 80 TRP A CA 1
ATOM 625 C C . TRP A 1 80 ? -14.030 6.340 10.159 1.00 49.97 80 TRP A C 1
ATOM 627 O O . TRP A 1 80 ? -14.029 6.150 8.948 1.00 49.97 80 TRP A O 1
ATOM 637 N N . GLN A 1 81 ? -13.597 7.482 10.700 1.00 53.25 81 GLN A N 1
ATOM 638 C CA . GLN A 1 81 ? -12.924 8.505 9.909 1.00 53.25 81 GLN A CA 1
ATOM 639 C C . GLN A 1 81 ? -11.567 7.958 9.476 1.00 53.25 81 GLN A C 1
ATOM 641 O O . GLN A 1 81 ? -10.806 7.428 10.289 1.00 53.25 81 GLN A O 1
ATOM 646 N N . GLU A 1 82 ? -11.312 8.045 8.175 1.00 55.72 82 GLU A N 1
ATOM 647 C CA . GLU A 1 82 ? -10.089 7.548 7.571 1.00 55.72 82 GLU A CA 1
ATOM 648 C C . GLU A 1 82 ? -8.900 8.314 8.138 1.00 55.72 82 GLU A 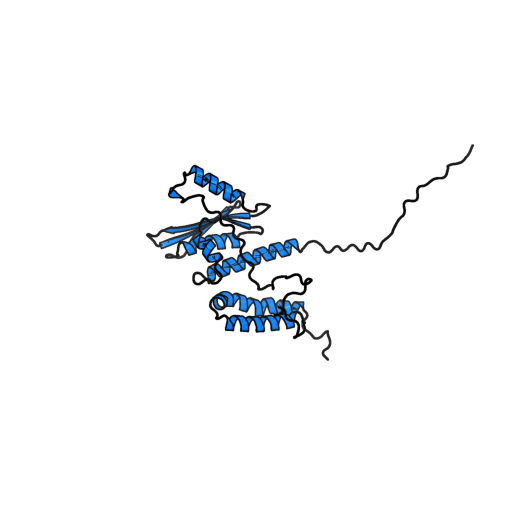C 1
ATOM 650 O O . GLU A 1 82 ? -8.857 9.546 8.069 1.00 55.72 82 GLU A O 1
ATOM 655 N N . VAL A 1 83 ? -7.941 7.590 8.717 1.00 58.34 83 VAL A N 1
ATOM 656 C CA . VAL A 1 83 ? -6.658 8.208 9.029 1.00 58.34 83 VAL A CA 1
ATOM 657 C C . VAL A 1 83 ? -5.844 8.218 7.749 1.00 58.34 83 VAL A C 1
ATOM 659 O O . VAL A 1 83 ? -5.629 7.175 7.126 1.00 58.34 83 VAL A O 1
ATOM 662 N N . ALA A 1 84 ? -5.482 9.419 7.311 1.00 62.25 84 ALA A N 1
ATOM 663 C CA . ALA A 1 84 ? -4.702 9.606 6.105 1.00 62.25 84 ALA A CA 1
ATOM 664 C C . ALA A 1 84 ? -3.294 9.042 6.320 1.00 62.25 84 ALA A C 1
ATOM 666 O O . ALA A 1 84 ? -2.633 9.371 7.304 1.00 62.25 84 ALA A O 1
ATOM 667 N N . LEU A 1 85 ? -2.823 8.234 5.369 1.00 71.81 85 LEU A N 1
ATOM 668 C CA . LEU A 1 85 ? -1.423 7.830 5.302 1.00 71.81 85 LEU A CA 1
ATOM 669 C C . LEU A 1 85 ? -0.539 9.081 5.239 1.00 71.81 85 LEU A C 1
ATOM 671 O O . LEU A 1 85 ? -0.553 9.811 4.242 1.00 71.81 85 LEU A O 1
ATOM 675 N N . SER A 1 86 ? 0.245 9.317 6.292 1.00 72.88 86 SER A N 1
ATOM 676 C CA . SER A 1 86 ? 1.255 10.372 6.281 1.00 72.88 86 SER A CA 1
ATOM 677 C C . SER A 1 86 ? 2.299 10.030 5.223 1.00 72.88 86 SER A C 1
ATOM 679 O O . SER A 1 86 ? 3.040 9.057 5.345 1.00 72.88 86 SER A O 1
ATOM 681 N N . THR A 1 87 ? 2.311 10.798 4.139 1.00 72.44 87 THR A N 1
ATOM 682 C CA . THR A 1 87 ? 3.195 10.579 2.995 1.00 72.44 87 THR A CA 1
ATOM 683 C C . THR A 1 87 ? 4.138 11.760 2.856 1.00 72.44 87 THR A C 1
ATOM 685 O O . THR A 1 87 ? 3.706 12.903 2.721 1.00 72.44 87 THR A O 1
ATOM 688 N N . ILE A 1 88 ? 5.440 11.477 2.869 1.00 76.94 88 ILE A N 1
ATOM 689 C CA . ILE A 1 88 ? 6.492 12.467 2.642 1.00 76.94 88 ILE A CA 1
ATOM 690 C C . ILE A 1 88 ? 7.061 12.211 1.249 1.00 76.94 88 ILE A C 1
ATOM 692 O O . ILE A 1 88 ? 7.599 11.141 0.978 1.00 76.94 88 ILE A O 1
ATOM 696 N N . ILE A 1 89 ? 6.919 13.189 0.355 1.00 79.50 89 ILE A N 1
ATOM 697 C CA . ILE A 1 89 ? 7.437 13.100 -1.012 1.00 79.50 89 ILE A CA 1
ATOM 698 C C . ILE A 1 89 ? 8.711 13.934 -1.102 1.00 79.50 89 ILE A C 1
ATOM 700 O O . ILE A 1 89 ? 8.664 15.161 -1.016 1.00 79.50 89 ILE A O 1
ATOM 704 N N . HIS A 1 90 ? 9.841 13.268 -1.333 1.00 78.62 90 HIS A N 1
ATOM 705 C CA . HIS A 1 90 ? 11.102 13.921 -1.671 1.00 78.62 90 HIS A CA 1
ATOM 706 C C . HIS A 1 90 ? 11.248 13.975 -3.189 1.00 78.62 90 HIS A C 1
ATOM 708 O O . HIS A 1 90 ? 11.385 12.948 -3.851 1.00 78.62 90 HIS A O 1
ATOM 714 N N . LYS A 1 91 ? 11.186 15.181 -3.755 1.00 79.50 91 LYS A N 1
ATOM 715 C CA . LYS A 1 91 ? 11.392 15.392 -5.188 1.00 79.50 91 LYS A CA 1
ATOM 716 C C . LYS A 1 91 ? 12.878 15.619 -5.454 1.00 79.50 91 LYS A C 1
ATOM 718 O O . LYS A 1 91 ? 13.494 16.418 -4.755 1.00 79.50 91 LYS A O 1
ATOM 723 N N . LEU A 1 92 ? 13.414 14.944 -6.472 1.00 79.94 92 LEU A N 1
ATOM 724 C CA . LEU A 1 92 ? 14.769 15.205 -6.962 1.00 79.94 92 LEU A CA 1
ATOM 725 C C . LEU A 1 92 ? 14.917 16.673 -7.382 1.00 79.94 92 LEU A C 1
ATOM 727 O O . LEU A 1 92 ? 13.959 17.279 -7.881 1.00 79.94 92 LEU A O 1
ATOM 731 N N . SER A 1 93 ? 16.119 17.216 -7.198 1.00 79.94 93 SER A N 1
ATOM 732 C CA . SER A 1 93 ? 16.456 18.594 -7.568 1.00 79.94 93 SER A CA 1
ATOM 733 C C . SER A 1 93 ? 16.296 18.837 -9.074 1.00 79.94 93 SER A C 1
ATOM 735 O O . SER A 1 93 ? 15.855 19.908 -9.495 1.00 79.94 93 SER A O 1
ATOM 737 N N . ASP A 1 94 ? 16.569 17.806 -9.878 1.00 80.69 94 ASP A N 1
ATOM 738 C CA . ASP A 1 94 ? 16.401 17.801 -11.324 1.00 80.69 94 ASP A CA 1
ATOM 739 C C . ASP A 1 94 ? 15.937 16.422 -11.845 1.00 80.69 94 ASP A C 1
ATOM 741 O O . ASP A 1 94 ? 15.770 15.453 -11.102 1.00 80.69 94 ASP A O 1
ATOM 745 N N . ALA A 1 95 ? 15.680 16.312 -13.148 1.00 80.44 95 ALA A N 1
ATOM 746 C CA . ALA A 1 95 ? 15.312 15.061 -13.789 1.00 80.44 95 ALA A CA 1
ATOM 747 C C . ALA A 1 95 ? 16.422 14.009 -13.626 1.00 80.44 95 ALA A C 1
ATOM 749 O O . ALA A 1 95 ? 17.596 14.288 -13.856 1.00 80.44 95 ALA A O 1
ATOM 750 N N . LYS A 1 96 ? 16.037 12.759 -13.333 1.00 81.56 96 LYS A N 1
ATOM 751 C CA . LYS A 1 96 ? 16.960 11.637 -13.062 1.00 81.56 96 LYS A CA 1
ATOM 752 C C . LYS A 1 96 ? 18.081 11.472 -14.098 1.00 81.56 96 LYS A C 1
ATOM 754 O O . LYS A 1 96 ? 19.193 11.129 -13.732 1.00 81.56 96 LYS A O 1
ATOM 759 N N . HIS A 1 97 ? 17.801 11.720 -15.379 1.00 82.44 97 HIS A N 1
ATOM 760 C CA . HIS A 1 97 ? 18.780 11.586 -16.467 1.00 82.44 97 HIS A CA 1
ATOM 761 C C . HIS A 1 97 ? 19.799 12.737 -16.544 1.00 82.44 97 HIS A C 1
ATOM 763 O O . HIS A 1 97 ? 20.788 12.613 -17.261 1.00 82.44 97 HIS A O 1
ATOM 769 N N . ARG A 1 98 ? 19.546 13.858 -15.857 1.00 86.25 98 ARG A N 1
ATOM 770 C CA . ARG A 1 98 ? 20.444 15.023 -15.788 1.00 86.25 98 ARG A CA 1
ATOM 771 C C . ARG A 1 98 ? 21.364 14.992 -14.573 1.00 86.25 98 ARG A C 1
ATOM 773 O O . ARG A 1 98 ? 22.368 15.696 -14.555 1.00 86.25 98 ARG A O 1
ATOM 780 N N . LEU A 1 99 ? 21.036 14.177 -13.576 1.00 85.62 99 LEU A N 1
ATOM 781 C CA . LEU A 1 99 ? 21.831 14.029 -12.368 1.00 85.62 99 LEU A CA 1
ATOM 782 C C . LEU A 1 99 ? 22.920 12.973 -12.569 1.00 85.62 99 LEU A C 1
ATOM 784 O O . LEU A 1 99 ? 22.690 11.922 -13.171 1.00 85.62 99 LEU A O 1
ATOM 788 N N . SER A 1 100 ? 24.114 13.241 -12.038 1.00 90.00 100 SER A N 1
ATOM 789 C CA . SER A 1 100 ? 25.162 12.225 -11.974 1.00 90.00 100 SER A CA 1
ATOM 790 C C . SER A 1 100 ? 24.740 11.097 -11.019 1.00 90.00 100 SER A C 1
ATOM 792 O O . SER A 1 100 ? 23.957 11.329 -10.091 1.00 90.00 100 SER A O 1
ATOM 794 N N . PRO A 1 101 ? 25.271 9.871 -11.183 1.00 89.31 101 PRO A N 1
ATOM 795 C CA . PRO A 1 101 ? 25.004 8.783 -10.242 1.00 89.31 101 PRO A CA 1
ATOM 796 C C . PRO A 1 101 ? 25.344 9.145 -8.787 1.00 89.31 101 PRO A C 1
ATOM 798 O O . PRO A 1 101 ? 24.649 8.728 -7.863 1.00 89.31 101 PRO A O 1
ATOM 801 N N . GLU A 1 102 ? 26.386 9.953 -8.580 1.00 89.44 102 GLU A N 1
ATOM 802 C CA . GLU A 1 102 ? 26.792 10.435 -7.258 1.00 89.44 102 GLU A CA 1
ATOM 803 C C . GLU A 1 102 ? 25.790 11.434 -6.675 1.00 89.44 102 GLU A C 1
ATOM 805 O O . GLU A 1 102 ? 25.393 11.275 -5.520 1.00 89.44 102 GLU A O 1
ATOM 810 N N . ALA A 1 103 ? 25.324 12.398 -7.477 1.00 86.00 103 ALA A N 1
ATOM 811 C CA . ALA A 1 103 ? 24.305 13.361 -7.064 1.00 86.00 103 ALA A CA 1
ATOM 812 C C . ALA A 1 103 ? 22.982 12.660 -6.717 1.00 86.00 103 ALA A C 1
ATOM 814 O O . ALA A 1 103 ? 22.410 12.916 -5.661 1.00 86.00 103 ALA A O 1
ATOM 815 N N . LEU A 1 104 ? 22.551 11.689 -7.534 1.00 85.94 104 LEU A N 1
ATOM 816 C CA . LEU A 1 104 ? 21.377 10.856 -7.241 1.00 85.94 104 LEU A CA 1
ATOM 817 C C . LEU A 1 104 ? 21.520 10.112 -5.914 1.00 85.94 104 LEU A C 1
ATOM 819 O O . LEU A 1 104 ? 20.582 10.065 -5.121 1.00 85.94 104 LEU A O 1
ATOM 823 N N . ARG A 1 105 ? 22.695 9.524 -5.661 1.00 85.75 105 ARG A N 1
ATOM 824 C CA . ARG A 1 105 ? 22.956 8.799 -4.415 1.00 85.75 105 ARG A CA 1
ATOM 825 C C . ARG A 1 105 ? 22.940 9.737 -3.213 1.00 85.75 105 ARG A C 1
ATOM 827 O O . ARG A 1 105 ? 22.434 9.353 -2.159 1.00 85.75 105 ARG A O 1
ATOM 834 N N . GLN A 1 106 ? 23.491 10.939 -3.360 1.00 87.06 106 GLN A N 1
ATOM 835 C CA . GLN A 1 106 ? 23.488 11.948 -2.311 1.00 87.06 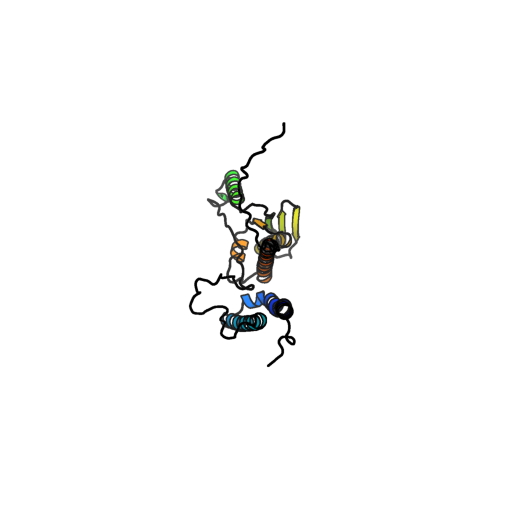106 GLN A CA 1
ATOM 836 C C . GLN A 1 106 ? 22.061 12.400 -1.989 1.00 87.06 106 GLN A C 1
ATOM 838 O O . GLN A 1 106 ? 21.651 12.285 -0.836 1.00 87.06 106 GLN A O 1
ATOM 843 N N . GLU A 1 107 ? 21.282 12.800 -2.994 1.00 87.69 107 GLU A N 1
ATOM 844 C CA . GLU A 1 107 ? 19.890 13.224 -2.811 1.00 87.69 107 GLU A CA 1
ATOM 845 C C . GLU A 1 107 ? 19.020 12.107 -2.219 1.00 87.69 107 GLU A C 1
ATOM 847 O O . GLU A 1 107 ? 18.251 12.342 -1.288 1.00 87.69 107 GLU A O 1
ATOM 852 N N . ALA A 1 108 ? 19.186 10.863 -2.683 1.00 83.88 108 ALA A N 1
ATOM 853 C CA . ALA A 1 108 ? 18.491 9.715 -2.103 1.00 83.88 108 ALA A CA 1
ATOM 854 C C . ALA A 1 108 ? 18.878 9.502 -0.630 1.00 83.88 108 ALA A C 1
ATOM 856 O O . ALA A 1 108 ? 18.021 9.255 0.215 1.00 83.88 108 ALA A O 1
ATOM 857 N N . THR A 1 109 ? 20.162 9.640 -0.293 1.00 84.19 109 THR A N 1
ATOM 858 C CA . THR A 1 109 ? 20.640 9.510 1.092 1.00 84.19 109 THR A CA 1
ATOM 859 C C . THR A 1 109 ? 20.077 10.614 1.987 1.00 84.19 109 THR A C 1
ATOM 861 O O . THR A 1 109 ? 19.730 10.356 3.139 1.00 84.19 109 THR A O 1
ATOM 864 N N . GLU A 1 110 ? 19.985 11.841 1.479 1.00 85.00 110 GLU A N 1
ATOM 865 C CA . GLU A 1 110 ? 19.397 12.979 2.188 1.00 85.00 110 GLU A CA 1
ATOM 866 C C . GLU A 1 110 ? 17.894 12.780 2.416 1.00 85.00 110 GLU A C 1
ATOM 868 O O . GLU A 1 110 ? 17.427 12.954 3.542 1.00 85.00 110 GLU A O 1
ATOM 873 N N . ALA A 1 111 ? 17.160 12.304 1.406 1.00 82.50 111 ALA A N 1
ATOM 874 C CA . ALA A 1 111 ? 15.751 11.936 1.536 1.00 82.50 111 ALA A CA 1
ATOM 875 C C . ALA A 1 111 ? 15.536 10.842 2.597 1.00 82.50 111 ALA A C 1
ATOM 877 O O . ALA A 1 111 ? 14.677 10.976 3.465 1.00 82.50 111 ALA A O 1
ATOM 878 N N . LEU A 1 112 ? 16.370 9.795 2.599 1.00 82.19 112 LEU A N 1
ATOM 879 C CA . LEU A 1 112 ? 16.304 8.740 3.615 1.00 82.19 112 LEU A CA 1
ATOM 880 C C . LEU A 1 112 ? 16.613 9.267 5.023 1.00 82.19 112 LEU A C 1
ATOM 882 O O . LEU A 1 112 ? 16.019 8.811 5.994 1.00 82.19 112 LEU A O 1
ATOM 886 N N . LYS A 1 113 ? 17.529 10.234 5.160 1.00 80.44 113 LYS A N 1
ATOM 887 C CA . LYS A 1 113 ? 17.852 10.863 6.452 1.00 80.44 113 LYS A CA 1
ATOM 888 C C . LYS A 1 113 ? 16.741 11.751 7.000 1.00 80.44 113 LYS A C 1
ATOM 890 O O . LYS A 1 113 ? 16.678 11.917 8.214 1.00 80.44 113 LYS A O 1
ATOM 895 N N . ALA A 1 114 ? 15.907 12.316 6.136 1.00 77.38 114 ALA A N 1
ATOM 896 C CA . ALA A 1 114 ? 14.800 13.176 6.534 1.00 77.38 114 ALA A CA 1
ATOM 897 C C . ALA A 1 114 ? 13.580 12.397 7.064 1.00 77.38 114 ALA A C 1
ATOM 899 O O . ALA A 1 114 ? 12.713 12.997 7.700 1.00 77.38 114 ALA A O 1
ATOM 900 N N . ALA A 1 115 ? 13.503 11.083 6.827 1.00 71.44 115 ALA A N 1
ATOM 901 C CA . ALA A 1 115 ? 12.408 10.255 7.319 1.00 71.44 115 ALA A CA 1
ATOM 902 C C . ALA A 1 115 ? 12.460 10.083 8.860 1.00 71.44 115 ALA A C 1
ATOM 904 O O . ALA A 1 115 ? 13.551 9.940 9.423 1.00 71.44 115 ALA A O 1
ATOM 905 N N . PRO A 1 116 ? 11.309 10.076 9.568 1.00 65.25 116 PRO A N 1
ATOM 906 C CA . PRO A 1 116 ? 11.260 9.855 11.016 1.00 65.25 116 PRO A CA 1
ATOM 907 C C . PRO A 1 116 ? 11.792 8.461 11.374 1.00 65.25 116 PRO A C 1
ATOM 909 O O . PRO A 1 116 ? 11.307 7.469 10.843 1.00 65.25 116 PRO A O 1
ATOM 912 N N . ARG A 1 117 ? 12.792 8.378 12.260 1.00 63.78 117 ARG A N 1
ATOM 913 C CA . ARG A 1 117 ? 13.610 7.160 12.429 1.00 63.78 117 ARG A CA 1
ATOM 914 C C . ARG A 1 117 ? 13.633 6.521 13.809 1.00 63.78 117 ARG A C 1
ATOM 916 O O . ARG A 1 117 ? 14.236 5.461 13.941 1.00 63.78 117 ARG A O 1
ATOM 923 N N . GLN A 1 118 ? 13.059 7.137 14.840 1.00 60.19 118 GLN A N 1
ATOM 924 C CA . GLN A 1 118 ? 13.167 6.546 16.175 1.00 60.19 118 GLN A CA 1
ATOM 925 C C . GLN A 1 118 ? 12.350 5.250 16.239 1.00 60.19 118 GLN A C 1
ATOM 927 O O . GLN A 1 118 ? 11.126 5.272 16.173 1.00 60.19 118 GLN A O 1
ATOM 932 N N . ASP A 1 119 ? 13.083 4.136 16.297 1.00 73.38 119 ASP A N 1
ATOM 933 C CA . ASP A 1 119 ? 12.624 2.762 16.513 1.00 73.38 119 ASP A CA 1
ATOM 934 C C . ASP A 1 119 ? 11.651 2.190 15.465 1.00 73.38 119 ASP A C 1
ATOM 936 O O . ASP A 1 119 ? 10.959 1.204 15.724 1.00 73.38 119 ASP A O 1
ATOM 940 N N . ALA A 1 120 ? 11.626 2.764 14.257 1.00 77.38 120 ALA A N 1
ATOM 941 C CA . ALA A 1 120 ? 10.741 2.312 13.188 1.00 77.38 120 ALA A CA 1
ATOM 942 C C . ALA A 1 120 ? 11.333 1.184 12.328 1.00 77.38 120 ALA A C 1
ATOM 944 O O . ALA A 1 120 ? 12.519 1.173 11.991 1.00 77.38 120 ALA A O 1
ATOM 945 N N . CYS A 1 121 ? 10.480 0.248 11.908 1.00 83.50 121 CYS A N 1
ATOM 946 C CA . CYS A 1 121 ? 10.828 -0.745 10.896 1.00 83.50 121 CYS A CA 1
ATOM 947 C C . CYS A 1 121 ? 10.883 -0.083 9.510 1.00 83.50 121 CYS A C 1
ATOM 949 O O . CYS A 1 121 ? 9.853 0.347 8.991 1.00 83.50 121 CYS A O 1
ATOM 951 N N . GLU A 1 122 ? 12.072 -0.025 8.905 1.00 88.75 122 GLU A N 1
ATOM 952 C CA . GLU A 1 122 ? 12.266 0.485 7.543 1.00 88.75 122 GLU A CA 1
ATOM 953 C C . GLU A 1 122 ? 12.012 -0.617 6.497 1.00 88.75 122 GLU A C 1
ATOM 955 O O . GLU A 1 122 ? 12.560 -1.724 6.574 1.00 88.75 122 GLU A O 1
ATOM 960 N N . PHE A 1 123 ? 11.194 -0.287 5.498 1.00 91.88 123 PHE A N 1
ATOM 961 C CA . PHE A 1 123 ? 10.882 -1.128 4.348 1.00 91.88 123 PHE A CA 1
ATOM 962 C C . PHE A 1 123 ? 11.194 -0.388 3.049 1.00 91.88 123 PHE A C 1
ATOM 964 O O . PHE A 1 123 ? 10.808 0.763 2.879 1.00 91.88 123 PHE A O 1
ATOM 971 N N . PHE A 1 124 ? 11.831 -1.066 2.103 1.00 93.50 124 PHE A N 1
ATOM 972 C CA . PHE A 1 124 ? 12.085 -0.586 0.747 1.00 93.50 124 PHE A CA 1
ATOM 973 C C . PHE A 1 124 ? 11.278 -1.440 -0.216 1.00 93.50 124 PHE A C 1
ATOM 975 O O . PHE A 1 124 ? 11.374 -2.663 -0.160 1.00 93.50 124 PHE A O 1
ATOM 982 N N . THR A 1 125 ? 10.474 -0.814 -1.062 1.00 95.88 125 THR A N 1
ATOM 983 C CA . THR A 1 125 ? 9.522 -1.489 -1.954 1.00 95.88 125 THR A CA 1
ATOM 984 C C . THR A 1 125 ? 9.906 -1.267 -3.407 1.00 95.88 125 THR A C 1
ATOM 986 O O . THR A 1 125 ? 10.459 -0.219 -3.731 1.00 95.88 125 THR A O 1
ATOM 989 N N . ASP A 1 126 ? 9.644 -2.267 -4.246 1.00 96.00 126 ASP A N 1
ATOM 990 C CA . ASP A 1 126 ? 9.876 -2.201 -5.689 1.00 96.00 126 ASP A CA 1
ATOM 991 C C . ASP A 1 126 ? 8.905 -3.134 -6.430 1.00 96.00 126 ASP A C 1
ATOM 993 O O . ASP A 1 126 ? 8.640 -4.269 -5.997 1.00 96.00 126 ASP A O 1
ATOM 997 N N . GLY A 1 127 ? 8.371 -2.654 -7.550 1.00 95.06 127 GLY A N 1
ATOM 998 C CA . GLY A 1 127 ? 7.517 -3.391 -8.466 1.00 95.06 127 GLY A CA 1
ATOM 999 C C . GLY A 1 127 ? 8.166 -3.497 -9.842 1.00 95.06 127 GLY A C 1
ATOM 1000 O O . GLY A 1 127 ? 8.671 -2.533 -10.399 1.00 95.06 127 GLY A O 1
ATOM 1001 N N . SER A 1 128 ? 8.115 -4.677 -10.458 1.00 94.75 128 SER A N 1
ATOM 1002 C CA . SER A 1 128 ? 8.683 -4.879 -11.792 1.00 94.75 128 SER A CA 1
ATOM 1003 C C . SER A 1 128 ? 7.727 -5.623 -12.709 1.00 94.75 128 SER A C 1
ATOM 1005 O O . SER A 1 128 ? 7.024 -6.547 -12.293 1.00 94.75 128 SER A O 1
ATOM 1007 N N . VAL A 1 129 ? 7.721 -5.228 -13.981 1.00 95.19 129 VAL A N 1
ATOM 1008 C CA . VAL A 1 129 ? 6.958 -5.883 -15.044 1.00 95.19 129 VAL A CA 1
ATOM 1009 C C . VAL A 1 129 ? 7.848 -6.059 -16.264 1.00 95.19 129 VAL A C 1
ATOM 1011 O O . VAL A 1 129 ? 8.375 -5.093 -16.814 1.00 95.19 129 VAL A O 1
ATOM 1014 N N . ASP A 1 130 ? 7.977 -7.299 -16.723 1.00 93.06 130 ASP A N 1
ATOM 1015 C CA . ASP A 1 130 ? 8.577 -7.614 -18.011 1.00 93.06 130 ASP A CA 1
ATOM 1016 C C . ASP A 1 130 ? 7.518 -7.466 -19.111 1.00 93.06 130 ASP A C 1
ATOM 1018 O O . ASP A 1 130 ? 6.604 -8.280 -19.265 1.00 93.06 130 ASP A O 1
ATOM 1022 N N . MET A 1 131 ? 7.653 -6.400 -19.902 1.00 87.19 131 MET A N 1
ATOM 1023 C CA . MET A 1 131 ? 6.707 -6.062 -20.968 1.00 87.19 131 MET A CA 1
ATOM 1024 C C . MET A 1 131 ? 6.662 -7.098 -22.099 1.00 87.19 131 MET A C 1
ATOM 1026 O O . MET A 1 131 ? 5.705 -7.107 -22.868 1.00 87.19 131 MET A O 1
ATOM 1030 N N . ARG A 1 132 ? 7.675 -7.966 -22.239 1.00 88.62 132 ARG A N 1
ATOM 1031 C CA . ARG A 1 132 ? 7.739 -8.936 -23.347 1.00 88.62 132 ARG A CA 1
ATOM 1032 C C . ARG A 1 132 ? 6.872 -10.161 -23.106 1.00 88.62 132 ARG A C 1
ATOM 1034 O O . ARG A 1 132 ? 6.356 -10.741 -24.053 1.00 88.62 132 ARG A O 1
ATOM 1041 N N . ASN A 1 133 ? 6.758 -10.581 -21.852 1.00 88.62 133 ASN A N 1
ATOM 1042 C CA . ASN A 1 133 ? 6.046 -11.798 -21.460 1.00 88.62 133 ASN A CA 1
ATOM 1043 C C . ASN A 1 133 ? 4.909 -11.526 -20.463 1.00 88.62 133 ASN A C 1
ATOM 1045 O O . ASN A 1 133 ? 4.260 -12.471 -20.023 1.00 88.62 133 ASN A O 1
ATOM 1049 N N . GLY A 1 134 ? 4.680 -10.260 -20.101 1.00 88.81 134 GLY A N 1
ATOM 1050 C CA . GLY A 1 134 ? 3.644 -9.845 -19.160 1.00 88.81 134 GLY A CA 1
ATOM 1051 C C . GLY A 1 134 ? 3.913 -10.275 -17.720 1.00 88.81 134 GLY A C 1
ATOM 1052 O O . GLY A 1 134 ? 3.014 -10.172 -16.887 1.00 88.81 134 GLY A O 1
ATOM 1053 N N . LYS A 1 135 ? 5.110 -10.779 -17.399 1.00 92.94 135 LYS A N 1
ATOM 1054 C CA . LYS A 1 135 ? 5.410 -11.272 -16.057 1.00 92.94 135 LYS A CA 1
ATOM 1055 C C . LYS A 1 135 ? 5.633 -10.100 -15.115 1.00 92.94 135 LYS A C 1
ATOM 1057 O O . LYS A 1 135 ? 6.535 -9.296 -15.318 1.00 92.94 135 LYS A O 1
ATOM 1062 N N . ALA A 1 136 ? 4.844 -10.055 -14.054 1.00 95.00 136 ALA A N 1
ATOM 1063 C CA . ALA A 1 136 ? 4.922 -9.046 -13.014 1.00 95.00 136 ALA A CA 1
ATOM 1064 C C . ALA A 1 136 ? 5.359 -9.654 -11.676 1.00 95.00 136 ALA A C 1
ATOM 1066 O O . ALA A 1 136 ? 4.952 -10.768 -11.316 1.00 95.00 136 ALA A O 1
ATOM 1067 N N . ALA A 1 137 ? 6.170 -8.914 -10.931 1.00 96.38 137 ALA A N 1
ATOM 1068 C CA . ALA A 1 137 ? 6.631 -9.268 -9.598 1.00 96.38 137 ALA A CA 1
ATOM 1069 C C . ALA A 1 137 ? 6.674 -8.029 -8.701 1.00 96.38 137 ALA A C 1
ATOM 1071 O O . ALA A 1 137 ? 6.893 -6.920 -9.172 1.00 96.38 137 ALA A O 1
ATOM 1072 N N . ALA A 1 138 ? 6.485 -8.243 -7.407 1.00 96.88 138 ALA A N 1
ATOM 1073 C CA . ALA A 1 138 ? 6.586 -7.213 -6.383 1.00 96.88 138 ALA A CA 1
ATOM 1074 C C . ALA A 1 138 ? 7.528 -7.699 -5.292 1.00 96.88 138 ALA A C 1
ATOM 1076 O O . ALA A 1 138 ? 7.558 -8.895 -4.987 1.00 96.88 138 ALA A O 1
ATOM 1077 N N . ALA A 1 139 ? 8.287 -6.802 -4.686 1.00 97.12 139 ALA A N 1
ATOM 1078 C CA . ALA A 1 139 ? 9.174 -7.158 -3.598 1.00 97.12 139 ALA A CA 1
ATOM 1079 C C . ALA A 1 139 ? 9.276 -6.036 -2.578 1.00 97.12 139 ALA A C 1
ATOM 1081 O O . ALA A 1 139 ? 9.108 -4.860 -2.885 1.00 97.12 139 ALA A O 1
ATOM 1082 N N . PHE A 1 140 ? 9.611 -6.421 -1.355 1.00 96.06 140 PHE A N 1
ATOM 1083 C CA . PHE A 1 140 ? 10.111 -5.471 -0.383 1.00 96.06 140 PHE A CA 1
ATOM 1084 C C . PHE A 1 140 ? 11.284 -6.054 0.390 1.00 96.06 140 PHE A C 1
ATOM 1086 O O . PHE A 1 140 ? 11.413 -7.271 0.566 1.00 96.06 140 PHE A O 1
ATOM 1093 N N . VAL A 1 141 ? 12.127 -5.160 0.885 1.00 94.62 141 VAL A N 1
ATOM 1094 C CA . VAL A 1 141 ? 13.290 -5.462 1.710 1.00 94.62 141 VAL A CA 1
ATOM 1095 C C . VAL A 1 141 ? 13.171 -4.694 3.015 1.00 94.62 141 VAL A C 1
ATOM 1097 O O . VAL A 1 141 ? 12.759 -3.542 3.030 1.00 94.62 141 VAL A O 1
ATOM 1100 N N . SER A 1 142 ? 13.539 -5.340 4.111 1.00 90.69 142 SER A N 1
ATOM 1101 C CA . SER A 1 142 ? 13.681 -4.735 5.433 1.00 90.69 142 SER A CA 1
ATOM 1102 C C . SER A 1 142 ? 14.989 -5.200 6.064 1.00 90.69 142 SER A C 1
ATOM 1104 O O . SER A 1 142 ? 15.624 -6.138 5.571 1.00 90.69 142 SER A O 1
ATOM 1106 N N . ASN A 1 143 ? 15.331 -4.643 7.223 1.00 83.06 143 ASN A N 1
ATOM 1107 C CA . ASN A 1 143 ? 16.481 -5.093 8.018 1.00 83.06 143 ASN A CA 1
ATOM 1108 C C . ASN A 1 143 ? 16.390 -6.575 8.431 1.00 83.06 143 ASN A C 1
ATOM 1110 O O . ASN A 1 143 ? 17.404 -7.198 8.731 1.00 83.06 143 ASN A O 1
ATOM 1114 N N . THR A 1 144 ? 15.183 -7.151 8.438 1.00 83.31 144 THR A N 1
ATOM 1115 C CA . THR A 1 144 ? 14.932 -8.543 8.852 1.00 83.31 144 THR A CA 1
ATOM 1116 C C . THR A 1 144 ? 14.880 -9.533 7.686 1.00 83.31 144 THR A C 1
ATOM 1118 O O . THR A 1 144 ? 14.794 -10.741 7.905 1.00 83.31 144 THR A O 1
ATOM 1121 N N . GLY A 1 145 ? 14.935 -9.046 6.444 1.00 88.56 145 GLY A N 1
ATOM 1122 C CA . GLY A 1 145 ? 14.927 -9.883 5.249 1.00 88.56 145 GLY A CA 1
ATOM 1123 C C . GLY A 1 145 ? 14.147 -9.289 4.083 1.00 88.56 145 GLY A C 1
ATOM 1124 O O . GLY A 1 145 ? 13.570 -8.203 4.168 1.00 88.56 145 GLY A O 1
ATOM 1125 N N . ALA A 1 146 ? 14.123 -10.047 2.988 1.00 94.06 146 ALA A N 1
ATOM 1126 C CA . ALA A 1 146 ? 13.444 -9.701 1.746 1.00 94.06 146 ALA A CA 1
ATOM 1127 C C . ALA A 1 146 ? 12.273 -10.653 1.473 1.00 94.06 146 ALA A C 1
ATOM 1129 O O . ALA A 1 146 ? 12.377 -11.863 1.688 1.00 94.06 146 ALA A O 1
ATOM 1130 N N . THR A 1 147 ? 11.171 -10.111 0.960 1.00 95.62 147 THR A N 1
ATOM 1131 C CA . THR A 1 147 ? 10.014 -10.885 0.495 1.00 95.62 147 THR A CA 1
ATOM 1132 C C . THR A 1 147 ? 9.730 -10.538 -0.956 1.00 95.62 147 THR A C 1
ATOM 1134 O O . THR A 1 147 ? 9.845 -9.382 -1.353 1.00 95.62 147 THR A O 1
ATOM 1137 N N . ARG A 1 148 ? 9.354 -11.544 -1.744 1.00 96.00 148 ARG A N 1
ATOM 1138 C CA . ARG A 1 148 ? 9.025 -11.402 -3.163 1.00 96.00 148 ARG A CA 1
ATOM 1139 C C . ARG A 1 148 ? 7.712 -12.102 -3.473 1.00 96.00 148 ARG A C 1
ATOM 1141 O O . ARG A 1 148 ? 7.458 -13.196 -2.969 1.00 96.00 148 ARG A O 1
ATOM 1148 N N . TYR A 1 149 ? 6.936 -11.498 -4.353 1.00 93.69 149 TYR A N 1
ATOM 1149 C CA . TYR A 1 149 ? 5.636 -11.963 -4.796 1.00 93.69 149 TYR A CA 1
ATOM 1150 C C . TYR A 1 149 ? 5.633 -12.081 -6.310 1.00 93.69 149 TYR A C 1
ATOM 1152 O O . TYR A 1 149 ? 6.124 -11.204 -7.022 1.00 93.69 149 TYR A O 1
ATOM 1160 N N . ARG A 1 150 ? 5.051 -13.172 -6.806 1.00 95.12 150 ARG A N 1
ATOM 1161 C CA . ARG A 1 150 ? 4.744 -13.325 -8.222 1.00 95.12 150 ARG A CA 1
ATOM 1162 C C . ARG A 1 150 ? 3.300 -12.903 -8.445 1.00 95.12 150 ARG A C 1
ATOM 1164 O O . ARG A 1 150 ? 2.402 -13.501 -7.860 1.00 95.12 150 ARG A O 1
ATOM 1171 N N . LEU A 1 151 ? 3.092 -11.887 -9.275 1.00 93.00 151 LEU A N 1
ATOM 1172 C CA . LEU A 1 151 ? 1.757 -11.430 -9.648 1.00 93.00 151 LEU A CA 1
ATOM 1173 C C . LEU A 1 151 ? 1.249 -12.220 -10.857 1.00 93.00 151 LEU A C 1
ATOM 1175 O O . LEU A 1 151 ? 2.019 -12.913 -11.526 1.00 93.00 151 LEU A O 1
ATOM 1179 N N . GLN A 1 152 ? -0.050 -12.106 -11.130 1.00 90.00 152 GLN A N 1
ATOM 1180 C CA . GLN A 1 152 ? -0.636 -12.630 -12.361 1.00 90.00 152 GLN A CA 1
ATOM 1181 C C . GLN A 1 152 ? 0.003 -11.981 -13.593 1.00 90.00 152 GLN A C 1
ATOM 1183 O O . GLN A 1 152 ? 0.441 -10.828 -13.556 1.00 90.00 152 GLN A O 1
ATOM 1188 N N . ASP A 1 153 ? 0.053 -12.738 -14.685 1.00 89.69 153 ASP A N 1
ATOM 1189 C CA . ASP A 1 153 ? 0.550 -12.220 -15.954 1.00 89.69 153 ASP A CA 1
ATOM 1190 C C . ASP A 1 153 ? -0.393 -11.147 -16.497 1.00 89.69 153 ASP A C 1
ATOM 1192 O O . ASP A 1 153 ? -1.613 -11.268 -16.415 1.00 89.69 153 ASP A O 1
ATOM 1196 N N . GLY A 1 154 ? 0.193 -10.070 -17.015 1.00 87.81 154 GLY A N 1
ATOM 1197 C CA . GLY A 1 154 ? -0.530 -8.880 -17.451 1.00 87.81 154 GLY A CA 1
ATOM 1198 C C . GLY A 1 154 ? -0.830 -7.874 -16.336 1.00 87.81 154 GLY A C 1
ATOM 1199 O O . GLY A 1 154 ? -1.448 -6.850 -16.622 1.00 87.81 154 GLY A O 1
ATOM 1200 N N . ALA A 1 155 ? -0.391 -8.111 -15.092 1.00 90.38 155 ALA A N 1
ATOM 1201 C CA . ALA A 1 155 ? -0.498 -7.093 -14.051 1.00 90.38 155 ALA A CA 1
ATOM 1202 C C . ALA A 1 155 ? 0.321 -5.844 -14.419 1.00 90.38 155 ALA A C 1
ATOM 1204 O O . ALA A 1 155 ? 1.437 -5.921 -14.939 1.00 90.38 155 ALA A O 1
ATOM 1205 N N . SER A 1 156 ? -0.259 -4.678 -14.150 1.00 92.81 156 SER A N 1
ATOM 1206 C CA . SER A 1 156 ? 0.368 -3.387 -14.428 1.00 92.81 156 SER A CA 1
ATOM 1207 C C . SER A 1 156 ? 1.532 -3.103 -13.478 1.00 92.81 156 SER A C 1
ATOM 1209 O O . SER A 1 156 ? 1.577 -3.603 -12.352 1.00 92.81 156 SER A O 1
ATOM 1211 N N . ILE A 1 157 ? 2.443 -2.222 -13.902 1.00 95.31 157 ILE A N 1
ATOM 1212 C CA . ILE A 1 157 ? 3.537 -1.754 -13.041 1.00 95.31 157 ILE A CA 1
ATOM 1213 C C . ILE A 1 157 ? 3.001 -1.116 -11.756 1.00 95.31 157 ILE A C 1
ATOM 1215 O O . ILE A 1 157 ? 3.475 -1.428 -10.673 1.00 95.31 157 ILE A O 1
ATOM 1219 N N . LEU A 1 158 ? 1.922 -0.332 -11.851 1.00 94.19 158 LEU A N 1
ATOM 1220 C CA . LEU A 1 158 ? 1.263 0.261 -10.687 1.00 94.19 158 LEU A CA 1
ATOM 1221 C C . LEU A 1 158 ? 0.762 -0.805 -9.701 1.00 94.19 158 LEU A C 1
ATOM 1223 O O . LEU A 1 158 ? 0.901 -0.634 -8.495 1.00 94.19 158 LEU A O 1
ATOM 1227 N N . GLN A 1 159 ? 0.195 -1.909 -10.194 1.00 93.94 159 GLN A N 1
ATOM 1228 C CA . GLN A 1 159 ? -0.236 -3.012 -9.333 1.00 93.94 159 GLN A CA 1
ATOM 1229 C C . GLN A 1 159 ? 0.943 -3.683 -8.634 1.00 93.94 159 GLN A C 1
ATOM 1231 O O . GLN A 1 159 ? 0.840 -3.976 -7.448 1.00 93.94 159 GLN A O 1
ATOM 1236 N N . ALA A 1 160 ? 2.054 -3.905 -9.338 1.00 95.75 160 ALA A N 1
ATOM 1237 C CA . ALA A 1 160 ? 3.259 -4.465 -8.735 1.00 95.75 160 ALA A CA 1
ATOM 1238 C C . ALA A 1 160 ? 3.776 -3.582 -7.584 1.00 95.75 160 ALA A C 1
ATOM 1240 O O . ALA A 1 160 ? 4.030 -4.085 -6.492 1.00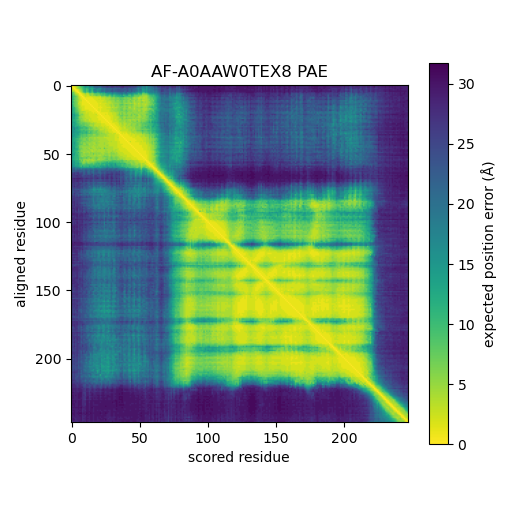 95.75 160 ALA A O 1
ATOM 1241 N N . GLU A 1 161 ? 3.829 -2.268 -7.792 1.00 96.81 161 GLU A N 1
ATOM 1242 C CA . GLU A 1 161 ? 4.239 -1.297 -6.769 1.00 96.81 161 GLU A CA 1
ATOM 1243 C C . GLU A 1 161 ? 3.301 -1.290 -5.555 1.00 96.81 161 GLU A C 1
ATOM 1245 O O . GLU A 1 161 ? 3.735 -1.358 -4.406 1.00 96.81 161 GLU A O 1
ATOM 1250 N N . LEU A 1 162 ? 1.987 -1.265 -5.792 1.00 94.25 162 LEU A N 1
ATOM 1251 C CA . LEU A 1 162 ? 0.999 -1.282 -4.713 1.00 94.25 162 LEU A CA 1
ATOM 1252 C C . LEU A 1 162 ? 1.041 -2.598 -3.915 1.00 94.25 162 LEU A C 1
ATOM 1254 O O . LEU A 1 162 ? 0.945 -2.563 -2.691 1.00 94.25 162 LEU A O 1
ATOM 1258 N N . VAL A 1 163 ? 1.244 -3.748 -4.570 1.00 95.69 163 VAL A N 1
ATOM 1259 C CA . VAL A 1 163 ? 1.409 -5.046 -3.885 1.00 95.69 163 VAL A CA 1
ATOM 1260 C C . VAL A 1 163 ? 2.697 -5.082 -3.057 1.00 95.69 163 VAL A C 1
ATOM 1262 O O . VAL A 1 163 ? 2.713 -5.674 -1.977 1.00 95.69 163 VAL A O 1
ATOM 1265 N N . ALA A 1 164 ? 3.775 -4.438 -3.512 1.00 96.38 164 ALA A N 1
ATOM 1266 C CA . ALA A 1 164 ? 5.000 -4.319 -2.724 1.00 96.38 164 ALA A CA 1
ATOM 1267 C C . ALA A 1 164 ? 4.756 -3.535 -1.422 1.00 96.38 164 ALA A C 1
ATOM 1269 O O . ALA A 1 164 ? 5.166 -3.984 -0.348 1.00 96.38 164 ALA A O 1
ATOM 1270 N N . ILE A 1 165 ? 4.028 -2.414 -1.509 1.00 94.06 165 ILE A N 1
ATOM 1271 C CA . ILE A 1 165 ? 3.630 -1.588 -0.357 1.00 94.06 165 ILE A CA 1
ATOM 1272 C C . ILE A 1 165 ? 2.706 -2.361 0.589 1.00 94.06 165 ILE A C 1
ATOM 1274 O O . ILE A 1 165 ? 2.947 -2.386 1.797 1.00 94.06 165 ILE A O 1
ATOM 1278 N N . GLU A 1 166 ? 1.677 -3.024 0.060 1.00 92.38 166 GLU A N 1
ATOM 1279 C CA . GLU A 1 166 ? 0.773 -3.859 0.857 1.00 92.38 166 GLU A CA 1
ATOM 1280 C C . GLU A 1 166 ? 1.544 -4.958 1.594 1.00 92.38 166 GLU A C 1
ATOM 1282 O O . GLU A 1 166 ? 1.377 -5.142 2.799 1.00 92.38 166 GLU A O 1
ATOM 1287 N N . GLY A 1 167 ? 2.445 -5.653 0.897 1.00 91.81 167 GLY A N 1
ATOM 1288 C CA . GLY A 1 167 ? 3.273 -6.695 1.489 1.00 91.81 167 GLY A CA 1
ATOM 1289 C C . GLY A 1 167 ? 4.153 -6.180 2.630 1.00 91.81 167 GLY A C 1
ATOM 1290 O O . GLY A 1 167 ? 4.291 -6.870 3.644 1.00 91.81 167 GLY A O 1
ATOM 1291 N N . ALA A 1 168 ? 4.724 -4.981 2.483 1.00 92.00 168 ALA A N 1
ATOM 1292 C CA . ALA A 1 168 ? 5.507 -4.337 3.534 1.00 92.00 168 ALA A CA 1
ATOM 1293 C C . ALA A 1 168 ? 4.640 -4.004 4.759 1.00 92.00 168 ALA A C 1
ATOM 1295 O O . ALA A 1 168 ? 5.032 -4.314 5.883 1.00 92.00 168 ALA A O 1
ATOM 1296 N N . LEU A 1 169 ? 3.432 -3.464 4.554 1.00 89.00 169 LEU A N 1
ATOM 1297 C CA . LEU A 1 169 ? 2.477 -3.203 5.636 1.00 89.00 169 LEU A CA 1
ATOM 1298 C C . LEU A 1 169 ? 2.030 -4.492 6.330 1.00 89.00 169 LEU A C 1
ATOM 1300 O O . LEU A 1 169 ? 2.003 -4.554 7.548 1.00 89.00 169 LEU A O 1
ATOM 1304 N N . LEU A 1 170 ? 1.725 -5.563 5.603 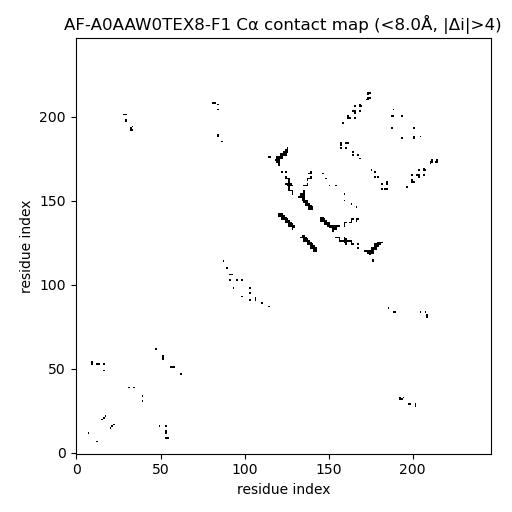1.00 88.00 170 LEU A N 1
ATOM 1305 C CA . LEU A 1 170 ? 1.272 -6.808 6.234 1.00 88.00 170 LEU A CA 1
ATOM 1306 C C . LEU A 1 170 ? 2.343 -7.456 7.123 1.00 88.00 170 LEU A C 1
ATOM 1308 O O . LEU A 1 170 ? 2.009 -8.143 8.090 1.00 88.00 170 LEU A O 1
ATOM 1312 N N . ARG A 1 171 ? 3.627 -7.249 6.805 1.00 85.88 171 ARG A N 1
ATOM 1313 C CA . ARG A 1 171 ? 4.755 -7.799 7.570 1.00 85.88 171 ARG A CA 1
ATOM 1314 C C . ARG A 1 171 ? 5.309 -6.835 8.620 1.00 85.88 171 ARG A C 1
ATOM 1316 O O . ARG A 1 171 ? 6.037 -7.272 9.508 1.00 85.88 171 ARG A O 1
ATOM 1323 N N . GLY A 1 172 ? 5.003 -5.547 8.504 1.00 77.50 172 GLY A N 1
ATOM 1324 C CA . GLY A 1 172 ? 5.514 -4.509 9.384 1.00 77.50 172 GLY A CA 1
ATOM 1325 C C . GLY A 1 172 ? 4.967 -4.569 10.806 1.00 77.50 172 GLY A C 1
ATOM 1326 O O . GLY A 1 172 ? 3.870 -5.059 11.078 1.00 77.50 172 GLY A O 1
ATOM 1327 N N . HIS A 1 173 ? 5.743 -4.000 11.722 1.00 76.00 173 HIS A N 1
ATOM 1328 C CA . HIS A 1 173 ? 5.302 -3.630 13.061 1.00 76.00 173 HIS A CA 1
ATOM 1329 C C . HIS A 1 173 ? 5.367 -2.110 13.191 1.00 76.00 173 HIS A C 1
ATOM 1331 O O . HIS A 1 173 ? 6.185 -1.476 12.532 1.00 76.00 173 HIS A O 1
ATOM 1337 N N . THR A 1 174 ? 4.499 -1.527 14.015 1.00 74.06 174 THR A N 1
ATOM 1338 C CA . THR A 1 174 ? 4.513 -0.085 14.272 1.00 74.06 174 THR A CA 1
ATOM 1339 C C . THR A 1 174 ? 5.588 0.301 15.284 1.00 74.06 174 THR A C 1
ATOM 1341 O O . THR A 1 174 ? 5.716 -0.410 16.285 1.00 74.06 174 THR A O 1
ATOM 1344 N N . PRO A 1 175 ? 6.289 1.432 15.087 1.00 79.94 175 PRO A N 1
ATOM 1345 C CA . PRO A 1 175 ? 6.193 2.332 13.929 1.00 79.94 175 PRO A CA 1
ATOM 1346 C C . PRO A 1 175 ? 6.872 1.741 12.674 1.00 79.94 175 PRO A C 1
ATOM 1348 O O . PRO A 1 175 ? 7.881 1.049 12.774 1.00 79.94 175 PRO A O 1
ATOM 1351 N N . ALA A 1 176 ? 6.320 1.993 11.482 1.00 82.12 176 ALA A N 1
ATOM 1352 C CA . ALA A 1 176 ? 6.863 1.503 10.207 1.00 82.12 176 ALA A CA 1
ATOM 1353 C C . ALA A 1 176 ? 7.053 2.651 9.211 1.00 82.12 176 ALA A C 1
ATOM 1355 O O . ALA A 1 176 ? 6.181 3.509 9.074 1.00 82.12 176 ALA A O 1
ATOM 1356 N N . VAL A 1 177 ? 8.169 2.634 8.483 1.00 87.75 177 VAL A N 1
ATOM 1357 C CA . VAL A 1 177 ? 8.471 3.584 7.406 1.00 87.75 177 VAL A CA 1
ATOM 1358 C C . VAL A 1 177 ? 8.649 2.805 6.113 1.00 87.75 177 VAL A C 1
ATOM 1360 O O . VAL A 1 177 ? 9.466 1.890 6.040 1.00 87.75 177 VAL A O 1
ATOM 1363 N N . ILE A 1 178 ? 7.877 3.166 5.089 1.00 90.06 178 ILE A N 1
ATOM 1364 C CA . ILE A 1 178 ? 7.926 2.526 3.773 1.00 90.06 178 ILE A CA 1
ATOM 1365 C C . ILE A 1 178 ? 8.497 3.514 2.762 1.00 90.06 178 ILE A C 1
ATOM 1367 O O . ILE A 1 178 ? 7.966 4.606 2.566 1.00 90.06 178 ILE A O 1
ATOM 1371 N N . HIS A 1 179 ? 9.565 3.097 2.097 1.00 90.56 179 HIS A N 1
ATOM 1372 C CA . HIS A 1 179 ? 10.216 3.805 1.012 1.00 90.56 179 HIS A CA 1
ATOM 1373 C C . HIS A 1 179 ? 9.799 3.182 -0.325 1.00 90.56 179 HIS A C 1
ATOM 1375 O O . HIS A 1 179 ? 9.929 1.973 -0.535 1.00 90.56 179 HIS A O 1
ATOM 1381 N N . THR A 1 180 ? 9.309 4.020 -1.233 1.00 91.31 180 THR A N 1
ATOM 1382 C CA . THR A 1 180 ? 8.950 3.665 -2.612 1.00 91.31 180 THR A CA 1
ATOM 1383 C C . THR A 1 180 ? 9.457 4.761 -3.544 1.00 91.31 180 THR A C 1
ATOM 1385 O O . THR A 1 180 ? 9.416 5.942 -3.188 1.00 91.31 180 THR A O 1
ATOM 1388 N N . ASP A 1 181 ? 9.946 4.389 -4.724 1.00 89.25 181 ASP A N 1
ATOM 1389 C CA . ASP A 1 181 ? 10.272 5.329 -5.802 1.00 89.25 181 ASP A CA 1
ATOM 1390 C C . ASP A 1 181 ? 9.104 5.511 -6.795 1.00 89.25 181 ASP A C 1
ATOM 1392 O O . ASP A 1 181 ? 9.163 6.355 -7.697 1.00 89.25 181 ASP A O 1
ATOM 1396 N N . SER A 1 182 ? 7.993 4.796 -6.584 1.00 90.88 182 SER A N 1
ATOM 1397 C CA . SER A 1 182 ? 6.792 4.891 -7.402 1.00 90.88 182 SER A CA 1
ATOM 1398 C C . SER A 1 182 ? 5.928 6.086 -7.008 1.00 90.88 182 SER A C 1
ATOM 1400 O O . SER A 1 182 ? 5.000 6.007 -6.195 1.00 90.88 182 SER A O 1
ATOM 1402 N N . LEU A 1 183 ? 6.178 7.221 -7.667 1.00 87.94 183 LEU A N 1
ATOM 1403 C CA . LEU A 1 183 ? 5.319 8.402 -7.548 1.00 87.94 183 LEU A CA 1
ATOM 1404 C C . LEU A 1 183 ? 3.859 8.083 -7.915 1.00 87.94 183 LEU A C 1
ATOM 1406 O O . LEU A 1 183 ? 2.946 8.632 -7.304 1.00 87.94 183 LEU A O 1
ATOM 1410 N N . ALA A 1 184 ? 3.631 7.184 -8.877 1.00 89.12 184 ALA A N 1
ATOM 1411 C CA . ALA A 1 184 ? 2.290 6.769 -9.282 1.00 89.12 184 ALA A CA 1
ATOM 1412 C C . ALA A 1 184 ? 1.550 6.030 -8.153 1.00 89.12 184 ALA A C 1
ATOM 1414 O O . ALA A 1 184 ? 0.365 6.290 -7.930 1.00 89.12 184 ALA A O 1
ATOM 1415 N N . ALA A 1 185 ? 2.238 5.156 -7.408 1.00 90.75 185 ALA A N 1
ATOM 1416 C CA . ALA A 1 185 ? 1.662 4.491 -6.243 1.00 90.75 185 ALA A CA 1
ATOM 1417 C C . ALA A 1 185 ? 1.321 5.504 -5.141 1.00 90.75 185 ALA A C 1
ATOM 1419 O O . ALA A 1 185 ? 0.192 5.513 -4.653 1.00 90.75 185 ALA A O 1
ATOM 1420 N N . LEU A 1 186 ? 2.241 6.425 -4.823 1.00 88.75 186 LEU A N 1
ATOM 1421 C CA . LEU A 1 186 ? 2.002 7.485 -3.834 1.00 88.75 186 LEU A CA 1
ATOM 1422 C C . LEU A 1 186 ? 0.813 8.374 -4.215 1.00 88.75 186 LEU A C 1
ATOM 1424 O O . LEU A 1 186 ? -0.075 8.601 -3.397 1.00 88.75 186 LEU A O 1
ATOM 1428 N N . GLN A 1 187 ? 0.750 8.828 -5.468 1.00 88.94 187 GLN A N 1
ATOM 1429 C CA . GLN A 1 187 ? -0.371 9.623 -5.970 1.00 88.94 187 GLN A CA 1
ATOM 1430 C C . GLN A 1 187 ? -1.691 8.857 -5.886 1.00 88.94 187 GLN A C 1
ATOM 1432 O O . GLN A 1 187 ? -2.704 9.443 -5.518 1.00 88.94 187 GLN A O 1
ATOM 1437 N N . THR A 1 188 ? -1.688 7.557 -6.191 1.00 88.44 188 THR A N 1
ATOM 1438 C CA . THR A 1 188 ? -2.883 6.706 -6.091 1.00 88.44 188 THR A CA 1
ATOM 1439 C C . THR A 1 188 ? -3.367 6.598 -4.643 1.00 88.44 188 THR A C 1
ATOM 1441 O O . THR A 1 188 ? -4.557 6.758 -4.388 1.00 88.44 188 THR A O 1
ATOM 1444 N N . LEU A 1 189 ? -2.455 6.409 -3.684 1.00 86.06 189 LEU A N 1
ATOM 1445 C CA . LEU A 1 189 ? -2.780 6.327 -2.253 1.00 86.06 189 LEU A CA 1
ATOM 1446 C C . LEU A 1 189 ? -3.216 7.668 -1.638 1.00 86.06 189 LEU A C 1
ATOM 1448 O O . LEU A 1 189 ? -3.813 7.671 -0.563 1.00 86.06 189 LEU A O 1
ATOM 1452 N N . GLN A 1 190 ? -2.926 8.793 -2.297 1.00 84.88 190 GLN A N 1
ATOM 1453 C CA . GLN A 1 190 ? -3.332 10.140 -1.875 1.00 84.88 190 GLN A CA 1
ATOM 1454 C C . GLN A 1 190 ? -4.666 10.602 -2.489 1.00 84.88 190 GLN A C 1
ATOM 1456 O O . GLN A 1 190 ? -5.196 11.648 -2.103 1.00 84.88 190 GLN A O 1
ATOM 1461 N N . GLN A 1 191 ? -5.222 9.870 -3.460 1.00 80.88 191 GLN A N 1
ATOM 1462 C CA . GLN A 1 191 ? -6.476 10.254 -4.110 1.00 80.88 191 GLN A CA 1
ATOM 1463 C C . GLN A 1 191 ? -7.677 10.076 -3.175 1.00 80.88 191 GLN A C 1
ATOM 1465 O O . GLN A 1 191 ? -7.873 9.020 -2.588 1.00 80.88 191 GLN A O 1
ATOM 1470 N N . LYS A 1 192 ? -8.554 11.091 -3.122 1.00 66.56 192 LYS A N 1
ATOM 1471 C CA . LYS A 1 192 ? -9.825 11.029 -2.370 1.00 66.56 192 LYS A CA 1
ATOM 1472 C C . LYS A 1 192 ? -10.820 10.008 -2.926 1.00 66.56 192 LYS A C 1
ATOM 1474 O O . LYS A 1 192 ? -11.708 9.568 -2.209 1.00 66.56 192 LYS A O 1
ATOM 1479 N N . GLN A 1 193 ? -10.726 9.697 -4.216 1.00 69.50 193 GLN A N 1
ATOM 1480 C CA . GLN A 1 193 ? -11.588 8.731 -4.889 1.00 69.50 193 GLN A CA 1
ATOM 1481 C C . GLN A 1 193 ? -10.734 7.867 -5.803 1.00 69.50 193 GLN A C 1
ATOM 1483 O O . GLN A 1 193 ? -10.253 8.326 -6.839 1.00 69.50 193 GLN A O 1
ATOM 1488 N N . VAL A 1 194 ? -10.561 6.613 -5.407 1.00 75.94 194 VAL A N 1
ATOM 1489 C CA . VAL A 1 194 ? -9.813 5.620 -6.170 1.00 75.94 194 VAL A CA 1
ATOM 1490 C C . VAL A 1 194 ? -10.757 4.997 -7.190 1.00 75.94 194 VAL A C 1
ATOM 1492 O O . VAL A 1 194 ? -11.820 4.496 -6.828 1.00 75.94 194 VAL A O 1
ATOM 1495 N N . ARG A 1 195 ? -10.382 5.051 -8.469 1.00 74.25 195 ARG A N 1
ATOM 1496 C CA . ARG A 1 195 ? -11.184 4.489 -9.572 1.00 74.25 195 ARG A CA 1
ATOM 1497 C C . ARG A 1 195 ? -10.703 3.111 -10.013 1.00 74.25 195 ARG A C 1
ATOM 1499 O O . ARG A 1 195 ? -11.524 2.270 -10.355 1.00 74.25 195 ARG A O 1
ATOM 1506 N N . ASP A 1 196 ? -9.398 2.875 -9.921 1.00 74.25 196 ASP A N 1
ATOM 1507 C CA . ASP A 1 196 ? -8.736 1.637 -10.327 1.00 74.25 196 ASP A CA 1
ATOM 1508 C C . ASP A 1 196 ? -7.993 1.013 -9.147 1.00 74.25 196 ASP A C 1
ATOM 1510 O O . ASP A 1 196 ? -7.559 1.712 -8.237 1.00 74.25 196 ASP A O 1
ATOM 1514 N N . ASN A 1 197 ? -7.826 -0.313 -9.154 1.00 82.31 197 ASN A N 1
ATOM 1515 C CA . ASN A 1 197 ? -7.192 -1.056 -8.054 1.00 82.31 197 ASN A CA 1
ATOM 1516 C C . ASN A 1 197 ? -7.859 -0.818 -6.684 1.00 82.31 197 ASN A C 1
ATOM 1518 O O . ASN A 1 197 ? -7.210 -0.957 -5.650 1.00 82.31 197 ASN A O 1
ATOM 1522 N N . VAL A 1 198 ? -9.162 -0.499 -6.674 1.00 78.69 198 VAL A N 1
ATOM 1523 C CA . VAL A 1 198 ? -9.928 -0.109 -5.475 1.00 78.69 198 VAL A CA 1
ATOM 1524 C C . VAL A 1 198 ? -9.734 -1.097 -4.330 1.00 78.69 198 VAL A C 1
ATOM 1526 O O . VAL A 1 198 ? -9.463 -0.679 -3.210 1.00 78.69 198 VAL A O 1
ATOM 1529 N N . GLY A 1 199 ? -9.823 -2.403 -4.605 1.00 75.25 199 GLY A N 1
ATOM 1530 C CA . GLY A 1 199 ? -9.638 -3.441 -3.588 1.00 75.25 199 GLY A CA 1
ATOM 1531 C C . GLY A 1 199 ? -8.245 -3.418 -2.953 1.00 75.25 199 GLY A C 1
ATOM 1532 O O . GLY A 1 199 ? -8.133 -3.448 -1.732 1.00 75.25 199 GLY A O 1
ATOM 1533 N N . LEU A 1 200 ? -7.197 -3.286 -3.771 1.00 81.50 200 LEU A N 1
ATOM 1534 C CA . LEU A 1 200 ? -5.808 -3.246 -3.310 1.00 81.50 200 LEU A CA 1
ATOM 1535 C C . LEU A 1 200 ? -5.511 -1.965 -2.520 1.00 81.50 200 LEU A C 1
ATOM 1537 O O . LEU A 1 200 ? -4.957 -2.022 -1.428 1.00 81.50 200 LEU A O 1
ATOM 1541 N N . VAL A 1 201 ? -5.942 -0.808 -3.025 1.00 83.94 201 VAL A N 1
ATOM 1542 C CA . VAL A 1 201 ? -5.751 0.477 -2.332 1.00 83.94 201 VAL A CA 1
ATOM 1543 C C . VAL A 1 201 ? -6.518 0.513 -1.010 1.00 83.94 201 VAL A C 1
ATOM 1545 O O . VAL A 1 201 ? -5.987 0.952 0.007 1.00 83.94 201 VAL A O 1
ATOM 1548 N N . THR A 1 202 ? -7.741 -0.019 -0.997 1.00 79.12 202 THR A N 1
ATOM 1549 C CA . THR A 1 202 ? -8.553 -0.119 0.221 1.00 79.12 202 THR A CA 1
ATOM 1550 C C . THR A 1 202 ? -7.890 -1.043 1.241 1.00 79.12 202 THR A C 1
ATOM 1552 O O . THR A 1 202 ? -7.835 -0.704 2.419 1.00 79.12 202 THR A O 1
ATOM 1555 N N . SER A 1 203 ? -7.339 -2.180 0.803 1.00 81.38 203 SER A N 1
ATOM 1556 C CA . SER A 1 203 ? -6.588 -3.099 1.667 1.00 81.38 203 SER A CA 1
ATOM 1557 C C . SER A 1 203 ? -5.364 -2.425 2.300 1.00 81.38 203 SER A C 1
ATOM 1559 O O . SER A 1 203 ? -5.166 -2.512 3.516 1.00 81.38 203 SER A O 1
ATOM 1561 N N . ILE A 1 204 ? -4.598 -1.661 1.512 1.00 86.69 204 ILE A N 1
ATOM 1562 C CA . ILE A 1 204 ? -3.458 -0.863 1.991 1.00 86.69 204 ILE A CA 1
ATOM 1563 C C . ILE A 1 204 ? -3.903 0.137 3.066 1.00 86.69 204 ILE A C 1
ATOM 1565 O O . ILE A 1 204 ? -3.321 0.173 4.152 1.00 86.69 204 ILE A O 1
ATOM 1569 N N . TRP A 1 205 ? -4.958 0.916 2.806 1.00 82.56 205 TRP A N 1
ATOM 1570 C CA . TRP A 1 205 ? -5.475 1.892 3.770 1.00 82.56 205 TRP A CA 1
ATOM 1571 C C . TRP A 1 205 ? -5.986 1.243 5.056 1.00 82.56 205 TRP A C 1
ATOM 1573 O O . TRP A 1 205 ? -5.678 1.723 6.148 1.00 82.56 205 TRP A O 1
ATOM 1583 N N . VAL A 1 206 ? -6.736 0.144 4.952 1.00 80.38 206 VAL A N 1
ATOM 1584 C CA . VAL A 1 206 ? -7.243 -0.586 6.121 1.00 80.38 206 VAL A CA 1
ATOM 1585 C C . VAL A 1 206 ? -6.084 -1.121 6.959 1.00 80.38 206 VAL A C 1
ATOM 1587 O O . VAL A 1 206 ? -6.072 -0.916 8.173 1.00 80.38 206 VAL A O 1
ATOM 1590 N N . THR A 1 207 ? -5.086 -1.736 6.324 1.00 82.81 207 THR A N 1
ATOM 1591 C CA . THR A 1 207 ? -3.916 -2.292 7.018 1.00 82.81 207 THR A CA 1
ATOM 1592 C C . THR A 1 207 ? -3.136 -1.197 7.745 1.00 82.81 207 THR A C 1
ATOM 1594 O O . THR A 1 207 ? -2.815 -1.344 8.924 1.00 82.81 207 THR 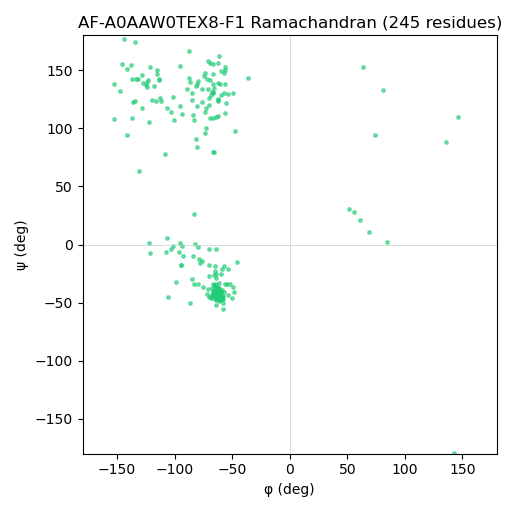A O 1
ATOM 1597 N N . ALA A 1 208 ? -2.904 -0.058 7.091 1.00 81.69 208 ALA A N 1
ATOM 1598 C CA . ALA A 1 208 ? -2.222 1.076 7.704 1.00 81.69 208 ALA A CA 1
ATOM 1599 C C . ALA A 1 208 ? -2.992 1.669 8.899 1.00 81.69 208 ALA A C 1
ATOM 1601 O O . ALA A 1 208 ? -2.402 1.948 9.942 1.00 81.69 208 ALA A O 1
ATOM 1602 N N . GLN A 1 209 ? -4.318 1.797 8.797 1.00 79.31 209 GLN A N 1
ATOM 1603 C CA . GLN A 1 209 ? -5.145 2.253 9.921 1.00 79.31 209 GLN A CA 1
ATOM 1604 C C . GLN A 1 209 ? -5.130 1.272 11.094 1.00 79.31 209 GLN A C 1
ATOM 1606 O O . GLN A 1 209 ? -5.186 1.676 12.257 1.00 79.31 209 GLN A O 1
ATOM 1611 N N . GLU A 1 210 ? -5.115 -0.033 10.821 1.00 78.31 210 GLU A N 1
ATOM 1612 C CA . GLU A 1 210 ? -5.004 -1.034 11.879 1.00 78.31 210 GLU A CA 1
ATOM 1613 C C . GLU A 1 210 ? -3.668 -0.948 12.607 1.00 78.31 210 GLU A C 1
ATOM 1615 O O . GLU A 1 210 ? -3.641 -1.068 13.832 1.00 78.31 210 GLU A O 1
ATOM 1620 N N . MET A 1 211 ? -2.584 -0.714 11.871 1.00 78.00 211 MET A N 1
ATOM 1621 C CA . MET A 1 211 ? -1.252 -0.508 12.425 1.00 78.00 211 MET A CA 1
ATOM 1622 C C . MET A 1 211 ? -1.227 0.675 13.394 1.00 78.00 211 MET A C 1
ATOM 1624 O O . MET A 1 211 ? -0.917 0.492 14.569 1.00 78.00 211 MET A O 1
ATOM 1628 N N . GLU A 1 212 ? -1.660 1.852 12.955 1.00 77.31 212 GLU A N 1
ATOM 1629 C CA . GLU A 1 212 ? -1.691 3.052 13.798 1.00 77.31 212 GLU A CA 1
ATOM 1630 C C . GLU A 1 212 ? -2.558 2.868 15.054 1.00 77.31 212 GLU A C 1
ATOM 1632 O O . GLU A 1 212 ? -2.187 3.264 16.161 1.00 77.31 212 GLU A O 1
ATOM 1637 N N . ARG A 1 213 ? -3.704 2.182 14.935 1.00 71.75 213 ARG A N 1
ATOM 1638 C CA . ARG A 1 213 ? -4.533 1.869 16.111 1.00 71.75 213 ARG A CA 1
ATOM 1639 C C . ARG A 1 213 ? -3.831 0.949 17.104 1.00 71.75 213 ARG A C 1
ATOM 1641 O O . ARG A 1 213 ? -4.088 1.074 18.305 1.00 71.75 213 ARG A O 1
ATOM 1648 N N . ARG A 1 214 ? -2.996 0.012 16.643 1.00 71.06 214 ARG A N 1
ATOM 1649 C CA . ARG A 1 214 ? -2.204 -0.856 17.531 1.00 71.06 214 ARG A CA 1
ATOM 1650 C C . ARG A 1 214 ? -1.167 -0.034 18.286 1.00 71.06 214 ARG A C 1
ATOM 1652 O O . ARG A 1 214 ? -1.072 -0.198 19.498 1.00 71.06 214 ARG A O 1
ATOM 1659 N N . GLU A 1 215 ? -0.488 0.892 17.617 1.00 71.31 215 GLU A N 1
ATOM 1660 C CA . GLU A 1 215 ? 0.458 1.821 18.246 1.00 71.31 215 GLU A CA 1
ATOM 1661 C C . GLU A 1 215 ? -0.221 2.708 19.300 1.00 71.31 215 GLU A C 1
ATOM 1663 O O . GLU A 1 215 ? 0.236 2.791 20.443 1.00 71.31 215 GLU A O 1
ATOM 1668 N N . ALA A 1 216 ? -1.376 3.293 18.964 1.00 60.41 216 ALA A N 1
ATOM 1669 C CA . ALA A 1 216 ? -2.161 4.096 19.899 1.00 60.41 216 ALA A CA 1
ATOM 1670 C C . ALA A 1 216 ? -2.653 3.272 21.102 1.00 60.41 216 ALA A C 1
ATOM 1672 O O . ALA A 1 216 ? -2.657 3.758 22.232 1.00 60.41 216 ALA A O 1
ATOM 1673 N N . SER A 1 217 ? -3.036 2.009 20.883 1.00 57.78 217 SER A N 1
ATOM 1674 C CA . SER A 1 217 ? -3.482 1.106 21.955 1.00 57.78 217 SER A CA 1
ATOM 1675 C C . SER A 1 217 ? -2.331 0.667 22.864 1.00 57.78 217 SER A C 1
ATOM 1677 O O . SER A 1 217 ? -2.518 0.578 24.076 1.00 57.78 217 SER A O 1
ATOM 1679 N N . GLN A 1 218 ? -1.142 0.419 22.306 1.00 56.66 218 GLN A N 1
ATOM 1680 C CA . GLN A 1 218 ? 0.068 0.115 23.079 1.00 56.66 218 GLN A CA 1
ATOM 1681 C C . GLN A 1 218 ? 0.517 1.331 23.898 1.00 56.66 218 GLN A C 1
ATOM 1683 O O . GLN A 1 218 ? 0.811 1.193 25.083 1.00 56.66 218 GLN A O 1
ATOM 1688 N N . SER A 1 219 ? 0.459 2.527 23.308 1.00 53.56 219 SER A N 1
ATOM 1689 C CA . SER A 1 219 ? 0.772 3.793 23.985 1.00 53.56 219 SER A CA 1
ATOM 1690 C C . SER A 1 219 ? -0.239 4.144 25.086 1.00 53.56 219 SER A C 1
ATOM 1692 O O . SER A 1 219 ? 0.132 4.691 26.121 1.00 53.56 219 SER A O 1
ATOM 1694 N N . ALA A 1 220 ? -1.518 3.794 24.904 1.00 40.31 220 ALA A N 1
ATOM 1695 C CA . ALA A 1 220 ? -2.576 4.002 25.896 1.00 40.31 220 ALA A CA 1
ATOM 1696 C C . ALA A 1 220 ? -2.590 2.954 27.029 1.00 40.31 220 ALA A C 1
ATOM 1698 O O . ALA A 1 220 ? -3.255 3.164 28.041 1.00 40.31 220 ALA A O 1
ATOM 1699 N N . SER A 1 221 ? -1.851 1.846 26.900 1.00 37.72 221 SER A N 1
ATOM 1700 C CA . SER A 1 221 ? -1.749 0.782 27.913 1.00 37.72 221 SER A CA 1
ATOM 1701 C C . SER A 1 221 ? -0.712 1.078 29.017 1.00 37.72 221 SER A C 1
ATOM 1703 O O . SER A 1 221 ? -0.176 0.155 29.637 1.00 37.72 221 SER A O 1
ATOM 1705 N N . GLY A 1 222 ? -0.429 2.354 29.295 1.00 33.09 222 GLY A N 1
ATOM 1706 C CA . GLY A 1 222 ? 0.283 2.778 30.502 1.00 33.09 222 GLY A CA 1
ATOM 1707 C C . GLY A 1 222 ? -0.604 2.594 31.738 1.00 33.09 222 GLY A C 1
ATOM 1708 O O . GLY A 1 222 ? -1.742 3.053 31.756 1.00 33.09 222 GLY A O 1
ATOM 1709 N N . TYR A 1 223 ? -0.092 1.879 32.741 1.00 29.67 223 TYR A N 1
ATOM 1710 C CA . TYR A 1 223 ? -0.782 1.413 33.953 1.00 29.67 223 TYR A CA 1
ATOM 1711 C C . TYR A 1 223 ? -1.829 2.377 34.552 1.00 29.67 223 TYR A C 1
ATOM 1713 O O . TYR A 1 223 ? -1.565 3.578 34.662 1.00 29.67 223 TYR A O 1
ATOM 1721 N N . PRO A 1 224 ? -2.962 1.871 35.091 1.00 30.67 224 PRO A N 1
ATOM 1722 C CA . PRO A 1 224 ? -3.729 2.651 36.047 1.00 30.67 224 PRO A CA 1
ATOM 1723 C C . PRO A 1 224 ? -2.834 2.898 37.263 1.00 30.67 224 PRO A C 1
ATOM 1725 O O . PRO A 1 224 ? -2.327 1.957 37.874 1.00 30.67 224 PRO A O 1
ATOM 1728 N N . ALA A 1 225 ? -2.641 4.162 37.630 1.00 28.77 225 ALA A N 1
ATOM 1729 C CA . ALA A 1 225 ? -2.080 4.515 38.922 1.00 28.77 225 ALA A CA 1
ATOM 1730 C C . ALA A 1 225 ? -3.067 4.090 40.023 1.00 28.77 225 ALA A C 1
ATOM 1732 O O . ALA A 1 225 ? -3.827 4.895 40.553 1.00 28.77 225 ALA A O 1
ATOM 1733 N N . THR A 1 226 ? -3.081 2.806 40.380 1.00 35.59 226 THR A N 1
ATOM 1734 C CA . THR A 1 226 ? -3.588 2.364 41.674 1.00 35.59 226 THR A CA 1
ATOM 1735 C C . THR A 1 226 ? -2.485 2.584 42.696 1.00 35.59 226 THR A C 1
ATOM 1737 O O . THR A 1 226 ? -1.729 1.679 43.035 1.00 35.59 226 THR A O 1
ATOM 1740 N N . SER A 1 227 ? -2.394 3.805 43.206 1.00 29.23 227 SER A N 1
ATOM 1741 C CA . SER A 1 227 ? -1.943 4.011 44.575 1.00 29.23 227 SER A CA 1
ATOM 1742 C C . SER A 1 227 ? -2.758 5.136 45.191 1.00 29.23 227 SER A C 1
ATOM 1744 O O . SER A 1 227 ? -2.480 6.328 45.087 1.00 29.23 227 SER A O 1
ATOM 1746 N N . THR A 1 228 ? -3.817 4.711 45.870 1.00 33.94 228 THR A N 1
ATOM 1747 C CA . THR A 1 228 ? -4.381 5.415 47.009 1.00 33.94 228 THR A CA 1
ATOM 1748 C C . THR A 1 228 ? -3.230 5.785 47.949 1.00 33.94 228 THR A C 1
ATOM 1750 O O . THR A 1 228 ? -2.773 4.958 48.730 1.00 33.94 228 THR A O 1
ATOM 1753 N N . SER A 1 229 ? -2.733 7.016 47.880 1.00 27.92 229 SER A N 1
ATOM 1754 C CA . SER A 1 229 ? -1.986 7.618 48.985 1.00 27.92 229 SER A CA 1
ATOM 1755 C C . SER A 1 229 ? -2.866 8.696 49.600 1.00 27.92 229 SER A C 1
ATOM 1757 O O . SER A 1 229 ? -2.739 9.896 49.365 1.00 27.92 229 SER A O 1
ATOM 1759 N N . ALA A 1 230 ? -3.822 8.211 50.396 1.00 31.11 230 ALA A N 1
ATOM 1760 C CA . ALA A 1 230 ? -4.394 8.992 51.476 1.00 31.11 230 ALA A CA 1
ATOM 1761 C C . ALA A 1 230 ? -3.236 9.580 52.294 1.00 31.11 230 ALA A C 1
ATOM 1763 O O . ALA A 1 230 ? -2.258 8.897 52.604 1.00 31.11 230 ALA A O 1
ATOM 1764 N N . GLY A 1 231 ? -3.319 10.882 52.545 1.00 27.08 231 GLY A N 1
ATOM 1765 C CA . GLY A 1 231 ? -2.195 11.667 53.014 1.00 27.08 231 GLY A CA 1
ATOM 1766 C C . GLY A 1 231 ? -1.635 11.237 54.363 1.00 27.08 231 GLY A C 1
ATOM 1767 O O . GLY A 1 231 ? -2.303 10.632 55.190 1.00 27.08 231 GLY A O 1
ATOM 1768 N N . THR A 1 232 ? -0.415 11.685 54.628 1.00 28.66 232 THR A N 1
ATOM 1769 C CA . THR A 1 232 ? -0.033 12.181 55.950 1.00 28.66 232 THR A CA 1
ATOM 1770 C C . THR A 1 232 ? 1.086 13.193 55.755 1.00 28.66 232 THR A C 1
ATOM 1772 O O . THR A 1 232 ? 2.223 12.856 55.435 1.00 28.66 232 THR A O 1
ATOM 1775 N N . LYS A 1 233 ? 0.738 14.468 55.957 1.00 35.53 233 LYS A N 1
ATOM 1776 C CA . LYS A 1 233 ? 1.689 15.542 56.237 1.00 35.53 233 LYS A CA 1
ATOM 1777 C C . LYS A 1 233 ? 2.512 15.128 57.460 1.00 35.53 233 LYS A C 1
ATOM 1779 O O . LYS A 1 233 ? 1.941 14.936 58.531 1.00 35.53 233 LYS A O 1
ATOM 1784 N N . ARG A 1 234 ? 3.838 15.054 57.346 1.00 31.67 234 ARG A N 1
ATOM 1785 C CA . ARG A 1 234 ? 4.726 15.086 58.515 1.00 31.67 234 ARG A CA 1
ATOM 1786 C C . ARG A 1 234 ? 5.693 16.250 58.378 1.00 31.67 234 ARG A C 1
ATOM 1788 O O . ARG A 1 234 ? 6.612 16.238 57.570 1.00 31.67 234 ARG A O 1
ATOM 1795 N N . GLN A 1 235 ? 5.401 17.271 59.179 1.00 32.69 235 GLN A N 1
ATOM 1796 C CA . GLN A 1 235 ? 6.269 18.395 59.480 1.00 32.69 235 GLN A CA 1
ATOM 1797 C C . GLN A 1 235 ? 7.592 17.892 60.063 1.00 32.69 235 GLN A C 1
ATOM 1799 O O . GLN A 1 235 ? 7.618 17.122 61.022 1.00 32.69 235 GLN A O 1
ATOM 1804 N N . THR A 1 236 ? 8.691 18.390 59.515 1.00 33.03 236 THR A N 1
ATOM 1805 C CA . THR A 1 236 ? 10.022 18.347 60.110 1.00 33.03 236 THR A CA 1
ATOM 1806 C C . THR A 1 236 ? 10.081 19.343 61.271 1.00 33.03 236 THR A C 1
ATOM 1808 O O . THR A 1 236 ? 10.234 20.546 61.074 1.00 33.03 236 THR A O 1
ATOM 1811 N N . LYS A 1 237 ? 9.959 18.851 62.509 1.00 34.78 237 LYS A N 1
ATOM 1812 C CA . LYS A 1 237 ? 10.289 19.616 63.720 1.00 34.78 237 LYS A CA 1
ATOM 1813 C C . LYS A 1 237 ? 11.675 19.176 64.194 1.00 34.78 237 LYS A C 1
ATOM 1815 O O . LYS A 1 237 ? 11.848 18.053 64.656 1.00 34.78 237 LYS A O 1
ATOM 1820 N N . LYS A 1 238 ? 12.661 20.060 64.004 1.00 36.66 238 LYS A N 1
ATOM 1821 C CA . LYS A 1 238 ? 14.040 19.920 64.494 1.00 36.66 238 LYS A CA 1
ATOM 1822 C C . LYS A 1 238 ? 14.043 19.661 66.004 1.00 36.66 238 LYS A C 1
ATOM 1824 O O . LYS A 1 238 ? 13.421 20.404 66.762 1.00 36.66 238 LYS A O 1
ATOM 1829 N N . GLN A 1 239 ? 14.765 18.617 66.402 1.00 35.06 239 GLN A N 1
ATOM 1830 C CA . GLN A 1 239 ? 15.150 18.321 67.776 1.00 35.06 239 GLN A CA 1
ATOM 1831 C C . GLN A 1 239 ? 16.117 19.395 68.290 1.00 35.06 239 GLN A C 1
ATOM 1833 O O . GLN A 1 239 ? 17.096 19.725 67.626 1.00 35.06 239 GLN A O 1
ATOM 1838 N N . ASN A 1 240 ? 15.834 19.912 69.480 1.00 33.59 240 ASN A N 1
ATOM 1839 C CA . ASN A 1 240 ? 16.769 20.617 70.348 1.00 33.59 240 ASN A CA 1
ATOM 1840 C C . ASN A 1 240 ? 16.333 20.297 71.786 1.00 33.59 240 ASN A C 1
ATOM 1842 O O . ASN A 1 240 ? 15.137 20.380 72.048 1.00 33.59 240 ASN A O 1
ATOM 1846 N N . MET A 1 241 ? 17.289 19.912 72.642 1.00 33.62 241 MET A N 1
ATOM 1847 C CA . MET A 1 241 ? 17.280 19.704 74.114 1.00 33.62 241 MET A CA 1
ATOM 1848 C C . MET A 1 241 ? 18.012 18.382 74.423 1.00 33.62 241 MET A C 1
ATOM 1850 O O . MET A 1 241 ? 17.480 17.299 74.217 1.00 33.62 241 MET A O 1
ATOM 1854 N N . HIS A 1 242 ? 19.333 18.446 74.601 1.00 36.00 242 HIS A N 1
ATOM 1855 C CA . HIS A 1 242 ? 20.019 18.564 75.901 1.00 36.00 242 HIS A CA 1
ATOM 1856 C C . HIS A 1 242 ? 20.016 17.261 76.714 1.00 36.00 242 HIS A C 1
ATOM 1858 O O . HIS A 1 242 ? 19.110 16.979 77.490 1.00 36.00 242 HIS A O 1
ATOM 1864 N N . SER A 1 243 ? 21.105 16.508 76.551 1.00 35.88 243 SER A N 1
ATOM 1865 C CA . SER A 1 243 ? 21.620 15.549 77.523 1.00 35.88 243 SER A CA 1
ATOM 1866 C C . SER A 1 243 ? 22.195 16.304 78.723 1.00 35.88 243 SER A C 1
ATOM 1868 O O . SER A 1 243 ? 23.132 17.089 78.566 1.00 35.88 243 SER A O 1
ATOM 1870 N N . GLY A 1 244 ? 21.644 16.055 79.908 1.00 32.47 244 GLY A N 1
ATOM 1871 C CA . GLY A 1 244 ? 22.156 16.551 81.178 1.00 32.47 244 GLY A CA 1
ATOM 1872 C C . GLY A 1 244 ? 22.329 15.419 82.189 1.00 32.47 244 GLY A C 1
ATOM 1873 O O . GLY A 1 244 ? 21.343 14.841 82.627 1.00 32.47 244 GLY A O 1
ATOM 1874 N N . SER A 1 245 ? 23.589 15.233 82.590 1.00 33.50 245 SER A N 1
ATOM 1875 C CA . SER A 1 245 ? 24.071 14.852 83.926 1.00 33.50 245 SER A CA 1
ATOM 1876 C C . SER A 1 245 ? 24.053 13.389 84.395 1.00 33.50 245 SER A C 1
ATOM 1878 O O . SER A 1 245 ? 23.041 12.702 84.303 1.00 33.50 245 SER A O 1
ATOM 1880 N N . LEU A 1 246 ? 25.209 13.009 84.969 1.00 33.72 246 LEU A N 1
ATOM 1881 C CA . LEU A 1 246 ? 25.557 12.007 86.003 1.00 33.72 246 LEU A CA 1
ATOM 1882 C C . LEU A 1 246 ? 26.952 11.468 85.613 1.00 33.72 246 LEU A C 1
ATOM 1884 O O . LEU A 1 246 ? 27.063 10.804 84.590 1.00 33.72 246 LEU A O 1
ATOM 1888 N N . LYS A 1 247 ? 28.073 11.718 86.292 1.00 35.19 247 LYS A N 1
ATOM 1889 C CA . LYS A 1 247 ? 28.414 12.175 87.644 1.00 35.19 247 LYS A CA 1
ATOM 1890 C C . LYS A 1 247 ? 29.716 12.977 87.583 1.00 35.19 247 LYS A C 1
ATOM 1892 O O . LYS A 1 247 ? 30.461 12.775 86.599 1.00 35.19 247 LYS A O 1
#